Protein AF-0000000072574268 (afdb_homodimer)

Radius of gyration: 22.75 Å; Cα contacts (8 Å, |Δi|>4): 489; chains: 2; bounding box: 34×74×53 Å

Solvent-accessible surface area (backbone atoms only — not comparable to full-atom values): 15193 Å² total; per-residue (Å²): 125,84,44,54,28,58,56,46,52,49,52,47,48,52,38,45,46,52,53,44,37,73,72,73,40,77,57,41,42,43,58,61,49,13,52,32,48,45,53,56,36,66,62,42,44,54,51,48,52,39,33,33,78,65,57,51,29,43,77,45,77,68,92,79,44,25,35,33,70,57,58,62,46,72,82,36,28,45,33,60,50,33,57,42,73,52,73,62,60,86,62,26,63,67,93,40,77,34,26,69,88,33,66,54,31,52,12,42,58,69,41,48,47,54,55,50,51,53,46,50,52,50,47,45,51,59,28,54,70,37,28,41,38,56,46,42,53,42,12,71,64,46,83,131,127,84,45,54,28,60,58,47,52,50,52,48,48,52,38,44,47,53,53,44,37,73,73,73,42,76,57,42,40,42,58,61,50,13,52,31,48,44,53,56,36,66,61,42,43,54,51,49,50,39,33,33,77,63,57,53,29,42,75,46,78,68,91,79,44,24,36,33,68,58,58,59,47,72,81,36,27,46,33,60,51,35,57,41,71,52,74,61,58,87,62,25,61,67,92,42,76,33,26,69,87,32,67,53,31,50,12,40,60,67,42,46,46,57,55,49,50,54,47,50,52,51,48,46,52,60,29,54,72,38,29,41,37,55,46,42,53,43,12,72,64,46,83,132

pLDDT: mean 95.59, std 6.44, range [49.97, 98.88]

Secondary structure (DSSP, 8-state):
---B-HHHHHHHHHHHHHHHHHTT---B-HHHHHHHHTS-HHHHHHHHHHHHHTTSEEEE-STT-EEEESS-GGG-BHHHHHHHH--S-SB---SSPPPTTSHHHHHHHHHHHHHHHHHHHHHHHHHHT-BHHHHHHHHHHS--/-PPB-HHHHHHHHHHHHHHHHHTT---B-HHHHHHHHTS-HHHHHHHHHHHHHTTSEEEE-STT-EEEESS-GGG-BHHHHHHHH--S-SB---SSPPPTTSHHHHHHHHHHHHHHHHHHHHHHHHHHT-BHHHHHHHHHHS--

Foldseek 3Di:
DDDDCLLVLLLQLLLVQQVCVVVPDAFDALVRSCVVVVHDSVSSVVSVVLLVVLQQWDWDDDVVTHIHGSDHQQVAWSLSSCCSGPVDFPDDDDPDQADCVDPCSVCVCVVVVVVRVVVRVVVSVVRRVGTSVNVSVVVVVDDD/DDDDCLLVLLLQLLLVQQVCVVVPDAFDALVRSCVVVVHDSVSSVVSVVLLVVLQQWDWDDDVVTHIHGSDHQQVAWSLSSCCSGPVDFPDDDDPDQADCVDPCSVCVVVVVVVVRVVVRVVVSVVRRVGTSVNVSVVVVVDDD

Structure (mmCIF, N/CA/C/O backbone):
data_AF-0000000072574268-model_v1
#
loop_
_entity.id
_entity.type
_entity.pdbx_description
1 polymer 'Rrf2 family transcriptional regulator'
#
loop_
_atom_site.group_PDB
_atom_site.id
_atom_site.type_symbol
_atom_site.label_atom_id
_atom_site.label_alt_id
_atom_site.label_comp_id
_atom_site.label_asym_id
_atom_site.label_entity_id
_atom_site.label_seq_id
_atom_site.pdbx_PDB_ins_code
_atom_site.Cartn_x
_atom_site.Cartn_y
_atom_site.Cartn_z
_atom_site.occupancy
_atom_site.B_iso_or_equiv
_atom_site.auth_seq_id
_atom_site.auth_comp_id
_atom_site.auth_asym_id
_atom_site.auth_atom_id
_atom_site.pdbx_PDB_model_num
ATOM 1 N N . MET A 1 1 ? 10.164 -3.895 1.629 1 49.97 1 MET A N 1
ATOM 2 C CA . MET A 1 1 ? 9.828 -2.621 0.995 1 49.97 1 MET A CA 1
ATOM 3 C C . MET A 1 1 ? 9.312 -1.619 2.023 1 49.97 1 MET A C 1
ATOM 5 O O . MET A 1 1 ? 8.625 -1.996 2.973 1 49.97 1 MET A O 1
ATOM 9 N N . SER A 1 2 ? 10.008 -0.54 2.189 1 59.5 2 SER A N 1
ATOM 10 C CA . SER A 1 2 ? 9.641 0.368 3.271 1 59.5 2 SER A CA 1
ATOM 11 C C . SER A 1 2 ? 8.305 1.049 2.988 1 59.5 2 SER A C 1
ATOM 13 O O . SER A 1 2 ? 8.031 1.447 1.854 1 59.5 2 SER A O 1
ATOM 15 N N . ALA A 1 3 ? 7.293 0.812 3.795 1 71.06 3 ALA A N 1
ATOM 16 C CA . ALA A 1 3 ? 5.98 1.443 3.689 1 71.06 3 ALA A CA 1
ATOM 17 C C . ALA A 1 3 ? 6.109 2.947 3.471 1 71.06 3 ALA A C 1
ATOM 19 O O . ALA A 1 3 ? 7.121 3.551 3.844 1 71.06 3 ALA A O 1
ATOM 20 N N . ASN A 1 4 ? 5.199 3.459 2.67 1 81.38 4 ASN A N 1
ATOM 21 C CA . ASN A 1 4 ? 5.137 4.855 2.246 1 81.38 4 ASN A CA 1
ATOM 22 C C . ASN A 1 4 ? 4.594 5.754 3.354 1 81.38 4 ASN A C 1
ATOM 24 O O . ASN A 1 4 ? 3.469 5.562 3.818 1 81.38 4 ASN A O 1
ATOM 28 N N . SER A 1 5 ? 5.402 6.738 3.828 1 92.94 5 SER A N 1
ATOM 29 C CA . SER A 1 5 ? 4.98 7.59 4.934 1 92.94 5 SER A CA 1
ATOM 30 C C . SER A 1 5 ? 4.414 8.914 4.43 1 92.94 5 SER A C 1
ATOM 32 O O . SER A 1 5 ? 4.102 9.805 5.227 1 92.94 5 SER A O 1
ATOM 34 N N . ARG A 1 6 ? 4.273 9.078 3.148 1 94.31 6 ARG A N 1
ATOM 35 C CA . ARG A 1 6 ? 3.883 10.352 2.543 1 94.31 6 ARG A CA 1
ATOM 36 C C . ARG A 1 6 ? 2.51 10.789 3.035 1 94.31 6 ARG A C 1
ATOM 38 O O . ARG A 1 6 ? 2.303 11.969 3.338 1 94.31 6 ARG A O 1
ATOM 45 N N . LEU A 1 7 ? 1.583 9.898 3.121 1 96.62 7 LEU A N 1
ATOM 46 C CA . LEU A 1 7 ? 0.248 10.234 3.605 1 96.62 7 LEU A CA 1
ATOM 47 C C . LEU A 1 7 ? 0.303 10.75 5.039 1 96.62 7 LEU A C 1
ATOM 49 O O . LEU A 1 7 ? -0.33 11.75 5.367 1 96.62 7 LEU A O 1
ATOM 53 N N . THR A 1 8 ? 1.099 10.102 5.852 1 97.44 8 THR A N 1
ATOM 54 C CA . THR A 1 8 ? 1.241 10.469 7.254 1 97.44 8 THR A CA 1
ATOM 55 C C . THR A 1 8 ? 1.831 11.867 7.391 1 97.4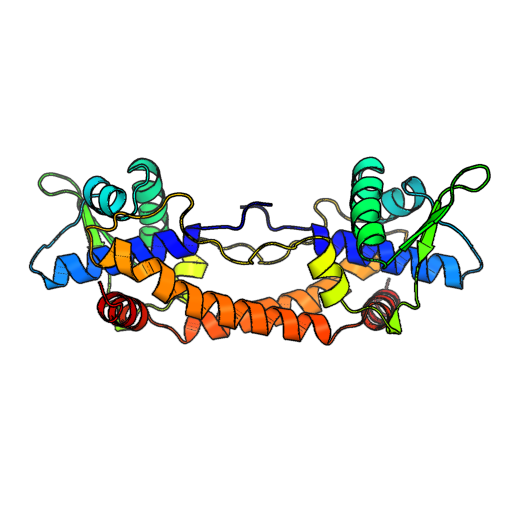4 8 THR A C 1
ATOM 57 O O . THR A 1 8 ? 1.314 12.695 8.141 1 97.44 8 THR A O 1
ATOM 60 N N . ILE A 1 9 ? 2.83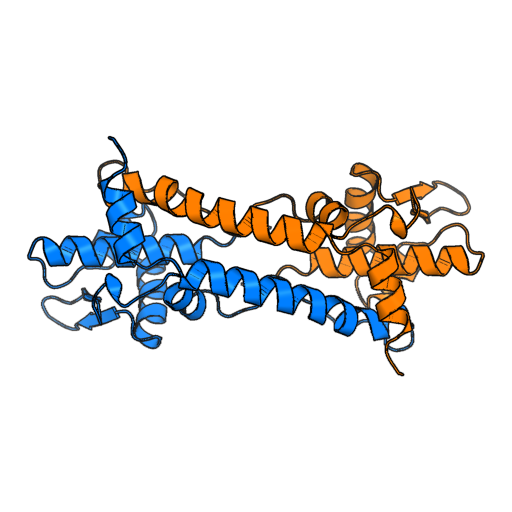4 12.125 6.66 1 97.94 9 ILE A N 1
ATOM 61 C CA . ILE A 1 9 ? 3.523 13.406 6.746 1 97.94 9 ILE A CA 1
ATOM 62 C C . ILE A 1 9 ? 2.621 14.516 6.203 1 97.94 9 ILE A C 1
ATOM 64 O O . ILE A 1 9 ? 2.604 15.625 6.734 1 97.94 9 ILE A O 1
ATOM 68 N N . ALA A 1 10 ? 1.942 14.203 5.16 1 98.44 10 ALA A N 1
ATOM 69 C CA . ALA A 1 10 ? 1.017 15.18 4.586 1 98.44 10 ALA A CA 1
ATOM 70 C C . ALA A 1 10 ? -0.097 15.523 5.57 1 98.44 10 ALA A C 1
ATOM 72 O O . ALA A 1 10 ? -0.422 16.703 5.766 1 98.44 10 ALA A O 1
ATOM 73 N N . ALA A 1 11 ? -0.673 14.484 6.141 1 98.69 11 ALA A N 1
ATOM 74 C CA . ALA A 1 11 ? -1.709 14.711 7.148 1 98.69 11 ALA A CA 1
ATOM 75 C C . ALA A 1 11 ? -1.168 15.523 8.32 1 98.69 11 ALA A C 1
ATOM 77 O O . ALA A 1 11 ? -1.842 16.422 8.82 1 98.69 11 ALA A O 1
ATOM 78 N N . HIS A 1 12 ? 0.037 15.234 8.773 1 98.75 12 HIS A N 1
ATOM 79 C CA . HIS A 1 12 ? 0.725 15.984 9.82 1 98.75 12 HIS A CA 1
ATOM 80 C C . HIS A 1 12 ? 0.83 17.453 9.461 1 98.75 12 HIS A C 1
ATOM 82 O O . HIS A 1 12 ? 0.449 18.328 10.258 1 98.75 12 HIS A O 1
ATOM 88 N N . ALA A 1 13 ? 1.314 17.703 8.297 1 98.81 13 ALA A N 1
ATOM 89 C CA . ALA A 1 13 ? 1.531 19.062 7.844 1 98.81 13 ALA A CA 1
ATOM 90 C C . ALA A 1 13 ? 0.224 19.859 7.828 1 98.81 13 ALA A C 1
ATOM 92 O O . ALA A 1 13 ? 0.161 20.969 8.336 1 98.81 13 ALA A O 1
ATOM 93 N N . LEU A 1 14 ? -0.812 19.25 7.27 1 98.88 14 LEU A N 1
ATOM 94 C CA . LEU A 1 14 ? -2.096 19.938 7.145 1 98.88 14 LEU A CA 1
ATOM 95 C C . LEU A 1 14 ? -2.715 20.188 8.516 1 98.88 14 LEU A C 1
ATOM 97 O O . LEU A 1 14 ? -3.23 21.281 8.781 1 98.88 14 LEU A O 1
ATOM 101 N N . ALA A 1 15 ? -2.682 19.141 9.352 1 98.81 15 ALA A N 1
ATOM 102 C CA . ALA A 1 15 ? -3.189 19.312 10.711 1 98.81 15 ALA A CA 1
ATOM 103 C C . ALA A 1 15 ? -2.441 20.422 11.445 1 98.81 15 ALA A C 1
ATOM 105 O O . ALA A 1 15 ? -3.051 21.234 12.141 1 98.81 15 ALA A O 1
ATOM 106 N N . TRP A 1 16 ? -1.148 20.453 11.297 1 98.81 16 TRP A N 1
ATOM 107 C CA . TRP A 1 16 ? -0.311 21.453 11.953 1 98.81 16 TRP A CA 1
ATOM 108 C C . TRP A 1 16 ? -0.662 22.859 11.469 1 98.81 16 TRP A C 1
ATOM 110 O O . TRP A 1 16 ? -0.855 23.766 12.281 1 98.81 16 TRP A O 1
ATOM 120 N N . ILE A 1 17 ? -0.73 23.047 10.172 1 98.75 17 ILE A N 1
ATOM 121 C CA . ILE A 1 17 ? -1.077 24.344 9.602 1 98.75 17 ILE A CA 1
ATOM 122 C C . ILE A 1 17 ? -2.447 24.781 10.109 1 98.75 17 ILE A C 1
ATOM 124 O O . ILE A 1 17 ? -2.637 25.953 10.477 1 98.75 17 ILE A O 1
ATOM 128 N N . GLY A 1 18 ? -3.396 23.812 10.039 1 98.5 18 GLY A N 1
ATOM 129 C CA . GLY A 1 18 ? -4.73 24.125 10.523 1 98.5 18 GLY A CA 1
ATOM 130 C C . GLY A 1 18 ? -4.742 24.625 11.961 1 98.5 18 GLY A C 1
ATOM 131 O O . GLY A 1 18 ? -5.379 25.641 12.266 1 98.5 18 GLY A O 1
ATOM 132 N N . LEU A 1 19 ? -4.062 23.922 12.844 1 98.44 19 LEU A N 1
ATOM 133 C CA . LEU A 1 19 ? -3.977 24.328 14.242 1 98.44 19 LEU A CA 1
ATOM 134 C C . LEU A 1 19 ? -3.291 25.688 14.375 1 98.44 19 LEU A C 1
ATOM 136 O O . LEU A 1 19 ? -3.752 26.547 15.125 1 98.44 19 LEU A O 1
ATOM 140 N N . TYR A 1 20 ? -2.201 25.875 13.68 1 98.38 20 TYR A N 1
ATOM 141 C CA . TYR A 1 20 ? -1.43 27.109 13.672 1 98.38 20 TYR A CA 1
ATOM 142 C C . TYR A 1 20 ? -2.305 28.297 13.289 1 98.38 20 TYR A C 1
ATOM 144 O O . TYR A 1 20 ? -2.248 29.344 13.93 1 98.38 20 TYR A O 1
ATOM 152 N N . GLN A 1 21 ? -3.082 28.109 12.297 1 97.81 21 GLN A N 1
ATOM 153 C CA . GLN A 1 21 ? -3.994 29.156 11.852 1 97.81 21 GLN A CA 1
ATOM 154 C C . GLN A 1 21 ? -5.07 29.438 12.898 1 97.81 21 GLN A C 1
ATOM 156 O O . GLN A 1 21 ? -5.438 30.594 13.125 1 97.81 21 GLN A O 1
ATOM 161 N N . ARG A 1 22 ? -5.543 28.438 13.492 1 97.12 22 ARG A N 1
ATOM 162 C CA . ARG A 1 22 ? -6.555 28.594 14.531 1 97.12 22 ARG A CA 1
ATOM 163 C C . ARG A 1 22 ? -5.988 29.359 15.727 1 97.12 22 ARG A C 1
ATOM 165 O O . ARG A 1 22 ? -6.738 29.953 16.5 1 97.12 22 ARG A O 1
ATOM 172 N N . GLN A 1 23 ? -4.75 29.328 15.906 1 97.25 23 GLN A N 1
ATOM 173 C CA . GLN A 1 23 ? -4.074 30.031 17 1 97.25 23 GLN A CA 1
ATOM 174 C C . GLN A 1 23 ? -3.766 31.484 16.609 1 97.25 23 GLN A C 1
ATOM 176 O O . GLN A 1 23 ? -3.082 32.188 17.344 1 97.25 23 GLN A O 1
ATOM 181 N N . GLY A 1 24 ? -4.152 31.859 15.438 1 96.56 24 GLY A N 1
ATOM 182 C CA . GLY A 1 24 ? -4.074 33.281 15.07 1 96.56 24 GLY A CA 1
ATOM 183 C C . GLY A 1 24 ? -2.941 33.562 14.109 1 96.56 24 GLY A C 1
ATOM 184 O O . GLY A 1 24 ? -2.684 34.719 13.789 1 96.56 24 GLY A O 1
ATOM 185 N N . HIS A 1 25 ? -2.248 32.531 13.617 1 95.81 25 HIS A N 1
ATOM 186 C CA . HIS A 1 25 ? -1.157 32.719 12.672 1 95.81 25 HIS A CA 1
ATOM 187 C C . HIS A 1 25 ? -1.632 32.531 11.234 1 95.81 25 HIS A C 1
ATOM 189 O O . HIS A 1 25 ? -2.432 31.641 10.961 1 95.81 25 HIS A O 1
ATOM 195 N N . GLU A 1 26 ? -1.165 33.344 10.406 1 92.62 26 GLU A N 1
ATOM 196 C CA . GLU A 1 26 ? -1.721 33.344 9.055 1 92.62 26 GLU A CA 1
ATOM 197 C C . GLU A 1 26 ? -1.021 32.312 8.164 1 92.62 26 GLU A C 1
ATOM 199 O O . GLU A 1 26 ? -1.672 31.625 7.383 1 92.62 26 GLU A O 1
ATOM 204 N N . VAL A 1 27 ? 0.329 32.312 8.211 1 96.69 27 VAL A N 1
ATOM 205 C CA . VAL A 1 27 ? 1.083 31.469 7.285 1 96.69 27 VAL A CA 1
ATOM 206 C C . VAL A 1 27 ? 2.156 30.703 8.047 1 96.69 27 VAL A C 1
ATOM 208 O O . VAL A 1 27 ? 2.777 31.234 8.969 1 96.69 27 VAL A O 1
ATOM 211 N N . ALA A 1 28 ? 2.307 29.5 7.703 1 97.94 28 ALA A N 1
ATOM 212 C CA . ALA A 1 28 ? 3.334 28.641 8.281 1 97.94 28 ALA A CA 1
ATOM 213 C C . ALA A 1 28 ? 4.484 28.422 7.301 1 97.94 28 ALA A C 1
ATOM 215 O O . ALA A 1 28 ? 4.266 28.328 6.09 1 97.94 28 ALA A O 1
ATOM 216 N N . THR A 1 29 ? 5.691 28.344 7.805 1 97.94 29 THR A N 1
ATOM 217 C CA . THR A 1 29 ? 6.828 28.062 6.938 1 97.94 29 THR A CA 1
ATOM 218 C C . THR A 1 29 ? 7.113 26.562 6.895 1 97.94 29 THR A C 1
ATOM 220 O O . THR A 1 29 ? 6.77 25.828 7.828 1 97.94 29 THR A O 1
ATOM 223 N N . SER A 1 30 ? 7.809 26.125 5.77 1 98.19 30 SER A N 1
ATOM 224 C CA . SER A 1 30 ? 8.219 24.719 5.68 1 98.19 30 SER A CA 1
ATOM 225 C C . SER A 1 30 ? 9.141 24.344 6.828 1 98.19 30 SER A C 1
ATOM 227 O O . SER A 1 30 ? 9.117 23.203 7.301 1 98.19 30 SER A O 1
ATOM 229 N N . GLU A 1 31 ? 9.953 25.281 7.328 1 98.06 31 GLU A N 1
ATOM 230 C CA . GLU A 1 31 ? 10.867 25.031 8.438 1 98.06 31 GLU A CA 1
ATOM 231 C C . GLU A 1 31 ? 10.102 24.734 9.727 1 98.06 31 GLU A C 1
ATOM 233 O O . GLU A 1 31 ? 10.461 23.828 10.469 1 98.06 31 GLU A O 1
ATOM 238 N N . GLN A 1 32 ? 9.125 25.516 10.008 1 98.19 32 GLN A N 1
ATOM 239 C CA . GLN A 1 32 ? 8.32 25.312 11.211 1 98.19 32 GLN A CA 1
ATOM 240 C C . GLN A 1 32 ? 7.637 23.953 11.188 1 98.19 32 GLN A C 1
ATOM 242 O O . GLN A 1 32 ? 7.664 23.219 12.18 1 98.19 32 GLN A O 1
ATOM 247 N N . ILE A 1 33 ? 7.031 23.609 10.102 1 98.56 33 ILE A N 1
ATOM 248 C CA . ILE A 1 33 ? 6.324 22.344 9.953 1 98.56 33 ILE A CA 1
ATOM 249 C C . ILE A 1 33 ? 7.312 21.188 10.055 1 98.56 33 ILE A C 1
ATOM 251 O O . ILE A 1 33 ? 7.039 20.188 10.711 1 98.56 33 ILE A O 1
ATOM 255 N N . ALA A 1 34 ? 8.453 21.328 9.367 1 98.62 34 ALA A N 1
ATOM 256 C CA . ALA A 1 34 ? 9.492 20.312 9.383 1 98.62 34 ALA A CA 1
ATOM 257 C C . ALA A 1 34 ? 9.984 20.047 10.805 1 98.62 34 ALA A C 1
ATOM 259 O O . ALA A 1 34 ? 10.281 18.906 11.172 1 98.62 34 ALA A O 1
ATOM 260 N N . ALA A 1 35 ? 10.117 21.094 11.586 1 98.5 35 ALA A N 1
ATOM 261 C CA . ALA A 1 35 ? 10.531 20.953 12.984 1 98.5 35 ALA A CA 1
ATOM 262 C C . ALA A 1 35 ? 9.555 20.062 13.75 1 98.5 35 ALA A C 1
ATOM 264 O O . ALA A 1 35 ? 9.969 19.188 14.5 1 98.5 35 ALA A O 1
ATOM 265 N N . SER A 1 36 ? 8.312 20.359 13.547 1 98.56 36 SER A N 1
ATOM 266 C CA . SER A 1 36 ? 7.281 19.547 14.195 1 98.56 36 SER A CA 1
ATOM 267 C C . SER A 1 36 ? 7.363 18.094 13.75 1 98.56 36 SER A C 1
ATOM 269 O O . SER A 1 36 ? 7.281 17.172 14.57 1 98.56 36 SER A O 1
ATOM 271 N N . ALA A 1 37 ? 7.531 17.797 12.5 1 98.25 37 ALA A N 1
ATOM 272 C CA . ALA A 1 37 ? 7.543 16.453 11.922 1 98.25 37 ALA A CA 1
ATOM 273 C C . ALA A 1 37 ? 8.906 15.797 12.094 1 98.25 37 ALA A C 1
ATOM 275 O O . ALA A 1 37 ? 9.062 14.602 11.852 1 98.25 37 ALA A O 1
ATOM 276 N N . ASN A 1 38 ? 9.891 16.594 12.539 1 97.75 38 ASN A N 1
ATOM 277 C CA . ASN A 1 38 ? 11.266 16.125 12.703 1 97.75 38 ASN A CA 1
ATOM 278 C C . ASN A 1 38 ? 11.82 15.555 11.398 1 97.75 38 ASN A C 1
ATOM 280 O O . ASN A 1 38 ? 12.305 14.422 11.367 1 97.75 38 ASN A O 1
ATOM 284 N N . THR A 1 39 ? 11.75 16.328 10.344 1 97 39 THR A N 1
ATOM 285 C CA . THR A 1 39 ? 12.234 15.938 9.031 1 97 39 THR A CA 1
ATOM 286 C C . THR A 1 39 ? 12.844 17.125 8.297 1 97 39 THR A C 1
ATOM 288 O O . THR A 1 39 ? 12.938 18.219 8.852 1 97 39 THR A O 1
ATOM 291 N N . ASN A 1 40 ? 13.336 16.969 7.184 1 97.38 40 ASN A N 1
ATOM 292 C CA . ASN A 1 40 ? 13.992 17.984 6.371 1 97.38 40 ASN A CA 1
ATOM 293 C C . ASN A 1 40 ? 12.984 18.938 5.746 1 97.38 40 ASN A C 1
ATOM 295 O O . ASN A 1 40 ? 12.023 18.5 5.105 1 97.38 40 ASN A O 1
ATOM 299 N N . PRO A 1 41 ? 13.242 20.266 5.875 1 98.19 41 PRO A N 1
ATOM 300 C CA . PRO A 1 41 ? 12.289 21.234 5.316 1 98.19 41 PRO A CA 1
ATOM 301 C C . PRO A 1 41 ? 12.086 21.047 3.814 1 98.19 41 PRO A C 1
ATOM 303 O O . PRO A 1 41 ? 11.016 21.375 3.295 1 98.19 41 PRO A O 1
ATOM 306 N N . VAL A 1 42 ? 13.062 20.578 3.137 1 98.12 42 VAL A N 1
ATOM 307 C CA . VAL A 1 42 ? 12.938 20.359 1.7 1 98.12 42 VAL A CA 1
ATOM 308 C C . VAL A 1 42 ? 11.867 19.297 1.433 1 98.12 42 VAL A C 1
ATOM 310 O O . VAL A 1 42 ? 11.102 19.422 0.474 1 98.12 42 VAL A O 1
ATOM 313 N N . VAL A 1 43 ? 11.797 18.234 2.236 1 96.56 43 VAL A N 1
ATOM 314 C CA . VAL A 1 43 ? 10.789 17.188 2.115 1 96.56 43 VAL A CA 1
ATOM 315 C C . VAL A 1 43 ? 9.398 17.781 2.303 1 96.56 43 VAL A C 1
ATOM 317 O O . VAL A 1 43 ? 8.484 17.484 1.531 1 96.56 43 VAL A O 1
ATOM 320 N N . ILE A 1 44 ? 9.273 18.672 3.258 1 98.25 44 ILE A N 1
ATOM 321 C CA . ILE A 1 44 ? 8.008 19.312 3.555 1 98.25 44 ILE A CA 1
ATOM 322 C C . ILE A 1 44 ? 7.609 20.219 2.396 1 98.25 44 ILE A C 1
ATOM 324 O O . ILE A 1 44 ? 6.445 20.25 1.982 1 98.25 44 ILE A O 1
ATOM 328 N N . ARG A 1 45 ? 8.508 21 1.888 1 98.19 45 ARG A N 1
ATOM 329 C CA . ARG A 1 45 ? 8.227 21.938 0.797 1 98.19 45 ARG A CA 1
ATOM 330 C C . ARG A 1 45 ? 7.738 21.188 -0.442 1 98.19 45 ARG A C 1
ATOM 332 O O . ARG A 1 45 ? 6.789 21.609 -1.098 1 98.19 45 ARG A O 1
ATOM 339 N N . ARG A 1 46 ? 8.414 20.109 -0.758 1 97.56 46 ARG A N 1
ATOM 340 C CA . ARG A 1 46 ? 8.016 19.297 -1.902 1 97.56 46 ARG A CA 1
ATOM 341 C C . ARG A 1 46 ? 6.605 18.75 -1.714 1 97.56 46 ARG A C 1
ATOM 343 O O . ARG A 1 46 ? 5.785 18.797 -2.631 1 97.56 46 ARG A O 1
ATOM 350 N N . LEU A 1 47 ? 6.406 18.219 -0.563 1 97.62 47 LEU A N 1
ATOM 351 C CA . LEU A 1 47 ? 5.102 17.672 -0.235 1 97.62 47 LEU A CA 1
ATOM 352 C C . LEU A 1 47 ? 4.016 18.734 -0.325 1 97.62 47 LEU A C 1
ATOM 354 O O . LEU A 1 47 ? 2.949 18.5 -0.894 1 97.62 47 LEU A O 1
ATOM 358 N N . LEU A 1 48 ? 4.293 19.906 0.23 1 98.5 48 LEU A N 1
ATOM 359 C CA . LEU A 1 48 ? 3.334 21 0.186 1 98.5 48 LEU A CA 1
ATOM 360 C C . LEU A 1 48 ? 3.098 21.469 -1.249 1 98.5 48 LEU A C 1
ATOM 362 O O . LEU A 1 48 ? 1.991 21.875 -1.598 1 98.5 48 LEU A O 1
ATOM 366 N N . GLY A 1 49 ? 4.141 21.391 -2.076 1 98.25 49 GLY A N 1
ATOM 367 C CA . GLY A 1 49 ? 3.949 21.672 -3.49 1 98.25 49 GLY A CA 1
ATOM 368 C C . GLY A 1 49 ? 2.914 20.766 -4.137 1 98.25 49 GLY A C 1
ATOM 369 O O . GLY A 1 49 ? 2.078 21.234 -4.918 1 98.25 49 GLY A O 1
ATOM 370 N N . GLU A 1 50 ? 2.955 19.531 -3.838 1 97.62 50 GLU A N 1
ATOM 371 C CA . GLU A 1 50 ? 1.972 18.578 -4.34 1 97.62 50 GLU A CA 1
ATOM 372 C C . GLU A 1 50 ? 0.577 18.891 -3.801 1 97.62 50 GLU A C 1
ATOM 374 O O . GLU A 1 50 ? -0.406 18.844 -4.543 1 97.62 50 GLU A O 1
ATOM 379 N N . LEU A 1 51 ? 0.475 19.188 -2.531 1 98.56 51 LEU A N 1
ATOM 380 C CA . LEU A 1 51 ? -0.802 19.5 -1.901 1 98.56 51 LEU A CA 1
ATOM 381 C C . LEU A 1 51 ? -1.402 20.781 -2.496 1 98.56 51 LEU A C 1
ATOM 383 O O . LEU A 1 51 ? -2.623 20.891 -2.621 1 98.56 51 LEU A O 1
ATOM 387 N N . ARG A 1 52 ? -0.556 21.719 -2.85 1 98.62 52 ARG A N 1
ATOM 388 C CA . ARG A 1 52 ? -1.015 22.953 -3.484 1 98.62 52 ARG A CA 1
ATOM 389 C C . ARG A 1 52 ? -1.639 22.672 -4.848 1 98.62 52 ARG A C 1
ATOM 391 O O . ARG A 1 52 ? -2.688 23.219 -5.184 1 98.62 52 ARG A O 1
ATOM 398 N N . ARG A 1 53 ? -0.993 21.797 -5.602 1 97.44 53 ARG A N 1
ATOM 399 C CA . ARG A 1 53 ? -1.497 21.438 -6.922 1 97.44 53 ARG A CA 1
ATOM 400 C C . ARG A 1 53 ? -2.881 20.812 -6.828 1 97.44 53 ARG A C 1
ATOM 402 O O . ARG A 1 53 ? -3.682 20.906 -7.758 1 97.44 53 ARG A O 1
ATOM 409 N N . SER A 1 54 ? -3.139 20.219 -5.715 1 97.06 54 SER A N 1
ATOM 410 C CA . SER A 1 54 ? -4.418 19.547 -5.52 1 97.06 54 SER A CA 1
ATOM 411 C C . SER A 1 54 ? -5.418 20.453 -4.812 1 97.06 54 SER A C 1
ATOM 413 O O . SER A 1 54 ? -6.523 20.031 -4.473 1 97.06 54 SER A O 1
ATOM 415 N N . GLY A 1 55 ? -5.062 21.609 -4.465 1 98.06 55 GLY A N 1
ATOM 416 C CA . GLY A 1 55 ? -5.973 22.609 -3.914 1 98.06 55 GLY A CA 1
ATOM 417 C C . GLY A 1 55 ? -6.18 22.453 -2.418 1 98.06 55 GLY A C 1
ATOM 418 O O . GLY A 1 55 ? -7.219 22.859 -1.889 1 98.06 55 GLY A O 1
ATOM 419 N N . LEU A 1 56 ? -5.262 21.922 -1.718 1 98.75 56 LEU A N 1
ATOM 420 C CA . LEU A 1 56 ? -5.418 21.703 -0.283 1 98.75 56 LEU A CA 1
ATOM 421 C C . LEU A 1 56 ? -4.734 22.812 0.509 1 98.75 56 LEU A C 1
ATOM 423 O O . LEU A 1 56 ? -5.16 23.141 1.621 1 98.75 56 LEU A O 1
ATOM 427 N N . VAL A 1 57 ? -3.705 23.391 -0.082 1 98.81 57 VAL A N 1
ATOM 428 C CA . VAL A 1 57 ? -3.014 24.516 0.536 1 98.81 57 VAL A CA 1
ATOM 429 C C . VAL A 1 57 ? -2.758 25.594 -0.507 1 98.81 57 VAL A C 1
ATOM 431 O O . VAL A 1 57 ? -2.938 25.375 -1.705 1 98.81 57 VAL A O 1
ATOM 434 N N . GLU A 1 58 ? -2.391 26.703 -0.002 1 98.31 58 GLU A N 1
ATOM 435 C CA . GLU A 1 58 ? -1.943 27.844 -0.813 1 98.31 58 GLU A CA 1
ATOM 436 C C . GLU A 1 58 ? -0.583 28.344 -0.348 1 98.31 58 GLU A C 1
ATOM 438 O O . GLU A 1 58 ? -0.213 28.172 0.814 1 98.31 58 GLU A O 1
ATOM 443 N N . SER A 1 59 ? 0.151 28.969 -1.251 1 97.69 59 SER A N 1
ATOM 444 C CA . SER A 1 59 ? 1.451 29.531 -0.908 1 97.69 59 SER A CA 1
ATOM 445 C C . SER A 1 59 ? 1.453 31.047 -1.07 1 97.69 59 SER A C 1
ATOM 447 O O . SER A 1 59 ? 0.825 31.578 -1.987 1 97.69 59 SER A O 1
ATOM 449 N N . ARG A 1 60 ? 2.008 31.641 -0.129 1 95 60 ARG A N 1
ATOM 450 C CA . ARG A 1 60 ? 2.281 33.062 -0.196 1 95 60 ARG A CA 1
ATOM 451 C C . ARG A 1 60 ? 3.758 33.344 -0.471 1 95 60 ARG A C 1
ATOM 453 O O . ARG A 1 60 ? 4.629 32.688 0.122 1 95 60 ARG A O 1
ATOM 460 N N . ARG A 1 61 ? 4.035 34.25 -1.459 1 91.44 61 ARG A N 1
ATOM 461 C CA . ARG A 1 61 ? 5.406 34.625 -1.809 1 91.44 61 ARG A CA 1
ATOM 462 C C . ARG A 1 61 ? 5.77 36 -1.255 1 91.44 61 ARG A C 1
ATOM 464 O O . ARG A 1 61 ? 4.887 36.781 -0.923 1 91.44 61 ARG A O 1
ATOM 471 N N . GLY A 1 62 ? 7.055 36.281 -1.081 1 89.56 62 GLY A N 1
ATOM 472 C CA . GLY A 1 62 ? 7.535 37.562 -0.6 1 89.56 62 GLY A CA 1
ATOM 473 C C . GLY A 1 62 ? 7.637 37.656 0.912 1 89.56 62 GLY A C 1
ATOM 474 O O . GLY A 1 62 ? 7.969 36.656 1.565 1 89.56 62 GLY A O 1
ATOM 475 N N . VAL A 1 63 ? 7.566 38.969 1.514 1 88.12 63 VAL A N 1
ATOM 476 C CA . VAL A 1 63 ? 7.605 39.156 2.959 1 88.12 63 VAL A CA 1
ATOM 477 C C . VAL A 1 63 ? 6.445 38.406 3.613 1 88.12 63 VAL A C 1
ATOM 479 O O . VAL A 1 63 ? 5.281 38.625 3.262 1 88.12 63 VAL A O 1
ATOM 482 N N . GLY A 1 64 ? 6.832 37.5 4.445 1 89.88 64 GLY A N 1
ATOM 483 C CA . GLY A 1 64 ? 5.805 36.688 5.09 1 89.88 64 GLY A CA 1
ATOM 484 C C . GLY A 1 64 ? 5.426 35.469 4.305 1 89.88 64 GLY A C 1
ATOM 485 O O . GLY A 1 64 ? 4.281 35 4.355 1 89.88 64 GLY A O 1
ATOM 486 N N . ALA A 1 65 ? 6.367 35 3.508 1 94.25 65 ALA A N 1
ATOM 487 C CA . ALA A 1 65 ? 6.16 33.844 2.66 1 94.25 65 ALA A CA 1
ATOM 488 C C . ALA A 1 65 ? 5.902 32.594 3.5 1 94.25 65 ALA A C 1
ATOM 490 O O . ALA A 1 65 ? 6.457 32.438 4.594 1 94.25 65 ALA A O 1
ATOM 491 N N . GLY A 1 66 ? 4.988 31.734 2.945 1 97.75 66 GLY A N 1
ATOM 492 C CA . GLY A 1 66 ? 4.664 30.5 3.648 1 97.75 66 GLY A CA 1
ATOM 493 C C . GLY A 1 66 ? 3.428 29.812 3.104 1 97.75 66 GLY A C 1
ATOM 494 O O . GLY A 1 66 ? 3.111 29.938 1.919 1 97.75 66 GLY A O 1
ATOM 495 N N . TRP A 1 67 ? 2.85 29 3.961 1 98.69 67 TRP A N 1
ATOM 496 C CA . TRP A 1 67 ? 1.76 28.125 3.547 1 98.69 67 TRP A CA 1
ATOM 497 C C . TRP A 1 67 ? 0.525 28.344 4.414 1 98.69 67 TRP A C 1
ATOM 499 O O . TRP A 1 67 ? 0.639 28.547 5.625 1 98.69 67 TRP A O 1
ATOM 509 N N . SER A 1 68 ? -0.629 28.328 3.805 1 98.62 68 SER A N 1
ATOM 510 C CA . SER A 1 68 ? -1.912 28.328 4.496 1 98.62 68 SER A CA 1
ATOM 511 C C . SER A 1 68 ? -2.871 27.312 3.893 1 98.62 68 SER A C 1
ATOM 513 O O . SER A 1 68 ? -2.646 26.812 2.783 1 98.62 68 SER A O 1
ATOM 515 N N . LEU A 1 69 ? -3.869 26.906 4.68 1 98.69 69 LEU A N 1
ATOM 516 C CA . LEU A 1 69 ? -4.879 26 4.156 1 98.69 69 LEU A CA 1
ATOM 517 C C . LEU A 1 69 ? -5.719 26.672 3.078 1 98.69 69 LEU A C 1
ATOM 519 O O . LEU A 1 69 ? -6.07 27.844 3.207 1 98.69 69 LEU A O 1
ATOM 523 N N . ALA A 1 70 ? -6.023 25.938 2.014 1 98.38 70 ALA A N 1
ATOM 524 C CA . ALA A 1 70 ? -6.863 26.484 0.946 1 98.38 70 ALA A CA 1
ATOM 525 C C . ALA A 1 70 ? -8.336 26.406 1.321 1 98.38 70 ALA A C 1
ATOM 527 O O . ALA A 1 70 ? -9.172 27.094 0.734 1 98.38 70 ALA A O 1
ATOM 528 N N . ARG A 1 71 ? -8.75 25.531 2.172 1 97.12 71 ARG A N 1
ATOM 529 C CA . ARG A 1 71 ? -10.086 25.344 2.713 1 97.12 71 ARG A CA 1
ATOM 530 C C . ARG A 1 71 ? -10.031 24.75 4.113 1 97.12 71 ARG A C 1
ATOM 532 O O . ARG A 1 71 ? -8.961 24.375 4.594 1 97.12 71 ARG A O 1
ATOM 539 N N . GLU A 1 72 ? -11.203 24.688 4.777 1 97.88 72 GLU A N 1
ATOM 540 C CA . GLU A 1 72 ? -11.258 24.234 6.164 1 97.88 72 GLU A CA 1
ATOM 541 C C . GLU A 1 72 ? -10.914 22.75 6.27 1 97.88 72 GLU A C 1
ATOM 543 O O . GLU A 1 72 ? -11.242 21.969 5.375 1 97.88 72 GLU A O 1
ATOM 548 N N . LEU A 1 73 ? -10.305 22.375 7.422 1 98.69 73 LEU A N 1
ATOM 549 C CA . LEU A 1 73 ? -9.898 21 7.664 1 98.69 73 LEU A CA 1
ATOM 550 C C . LEU A 1 73 ? -11.094 20.047 7.547 1 98.69 73 LEU A C 1
ATOM 552 O O . LEU A 1 73 ? -10.945 18.922 7.074 1 98.69 73 LEU A O 1
ATOM 556 N N . GLY A 1 74 ? -12.266 20.469 7.953 1 98.69 74 GLY A N 1
ATOM 557 C CA . GLY A 1 74 ? -13.453 19.625 7.953 1 98.69 74 GLY A CA 1
ATOM 558 C C . GLY A 1 74 ? -13.945 19.297 6.562 1 98.69 74 GLY A C 1
ATOM 559 O O . GLY A 1 74 ? -14.727 18.359 6.383 1 98.69 74 GLY A O 1
ATOM 560 N N . SER A 1 75 ? -13.555 20.078 5.586 1 98.44 75 SER A N 1
ATOM 561 C CA . SER A 1 75 ? -13.984 19.859 4.211 1 98.44 75 SER A CA 1
ATOM 562 C C . SER A 1 75 ? -12.969 19.031 3.441 1 98.44 75 SER A C 1
ATOM 564 O O . SER A 1 75 ? -13.164 18.75 2.256 1 98.44 75 SER A O 1
ATOM 566 N N . MET A 1 76 ? -11.812 18.641 4.074 1 98.69 76 MET A N 1
ATOM 567 C CA . MET A 1 76 ? -10.758 17.797 3.494 1 98.69 76 MET A CA 1
ATOM 568 C C . MET A 1 76 ? -10.742 16.422 4.141 1 98.69 76 MET A C 1
ATOM 570 O O . MET A 1 76 ? -10.742 16.297 5.367 1 98.69 76 MET A O 1
ATOM 574 N N . THR A 1 77 ? -10.703 15.43 3.32 1 98.81 77 THR A N 1
ATOM 575 C CA . THR A 1 77 ? -10.609 14.078 3.844 1 98.81 77 THR A CA 1
ATOM 576 C C . THR A 1 77 ? -9.219 13.492 3.613 1 98.81 77 THR A C 1
ATOM 578 O O . THR A 1 77 ? -8.43 14.055 2.854 1 98.81 77 THR A O 1
ATOM 581 N N . LEU A 1 78 ? -8.953 12.375 4.309 1 98.56 78 LEU A N 1
ATOM 582 C CA . LEU A 1 78 ? -7.695 11.672 4.066 1 98.56 78 LEU A CA 1
ATOM 583 C C . LEU A 1 78 ? -7.625 11.164 2.631 1 98.56 78 LEU A C 1
ATOM 585 O O . LEU A 1 78 ? -6.535 10.961 2.092 1 98.56 78 LEU A O 1
ATOM 589 N N . LEU A 1 79 ? -8.812 10.906 2.023 1 98.19 79 LEU A N 1
ATOM 590 C CA . LEU A 1 79 ? -8.805 10.523 0.616 1 98.19 79 LEU A CA 1
ATOM 591 C C . LEU A 1 79 ? -8.258 11.648 -0.253 1 98.19 79 LEU A C 1
ATOM 593 O O . LEU A 1 79 ? -7.469 11.406 -1.169 1 98.19 79 LEU A O 1
ATOM 597 N N . ASP A 1 80 ? -8.648 12.938 0.036 1 98.31 80 ASP A N 1
ATOM 598 C CA . ASP A 1 80 ? -8.109 14.078 -0.69 1 98.31 80 ASP A CA 1
ATOM 599 C C . ASP A 1 80 ? -6.586 14.117 -0.599 1 98.31 80 ASP A C 1
ATOM 601 O O . ASP A 1 80 ? -5.906 14.367 -1.596 1 98.31 80 ASP A O 1
ATOM 605 N N . VAL A 1 81 ? -6.098 13.883 0.583 1 98.44 81 VAL A N 1
ATOM 606 C CA . VAL A 1 81 ? -4.66 13.914 0.831 1 98.44 81 VAL A CA 1
ATOM 607 C C . VAL A 1 81 ? -3.982 12.758 0.099 1 98.44 81 VAL A C 1
ATOM 609 O O . VAL A 1 81 ? -2.971 12.945 -0.58 1 98.44 81 VAL A O 1
ATOM 612 N N . TYR A 1 82 ? -4.57 11.555 0.247 1 96.88 82 TYR A N 1
ATOM 613 C CA . TYR A 1 82 ? -4.047 10.352 -0.387 1 96.88 82 TYR A CA 1
ATOM 614 C C . TYR A 1 82 ? -3.916 10.539 -1.894 1 96.88 82 TYR A C 1
ATOM 616 O O . TYR A 1 82 ? -2.883 10.211 -2.48 1 96.88 82 TYR A O 1
ATOM 624 N N . GLU A 1 83 ? -4.879 11.117 -2.574 1 96.56 83 GLU A N 1
ATOM 625 C CA . GLU A 1 83 ? -4.879 11.344 -4.016 1 96.56 83 GLU A CA 1
ATOM 626 C C . GLU A 1 83 ? -3.816 12.367 -4.414 1 96.56 83 GLU A C 1
ATOM 628 O O . GLU A 1 83 ? -3.275 12.305 -5.52 1 96.56 83 GLU A O 1
ATOM 633 N N . ALA A 1 84 ? -3.547 13.227 -3.521 1 97 84 ALA A N 1
ATOM 634 C CA . ALA A 1 84 ? -2.582 14.281 -3.809 1 97 84 ALA A CA 1
ATOM 635 C C . ALA A 1 84 ? -1.152 13.758 -3.729 1 97 84 ALA A C 1
ATOM 637 O O . ALA A 1 84 ? -0.283 14.188 -4.492 1 97 84 ALA A O 1
ATOM 638 N N . VAL A 1 85 ? -0.898 12.812 -2.85 1 95.19 85 VAL A N 1
ATOM 639 C CA . VAL A 1 85 ? 0.502 12.523 -2.555 1 95.19 85 VAL A CA 1
ATOM 640 C C . VAL A 1 85 ? 0.83 11.094 -2.959 1 95.19 85 VAL A C 1
ATOM 642 O O . VAL A 1 85 ? 2.002 10.711 -3.039 1 95.19 85 VAL A O 1
ATOM 645 N N . GLU A 1 86 ? -0.076 10.219 -3.049 1 85.5 86 GLU A N 1
ATOM 646 C CA . GLU A 1 86 ? 0.102 8.828 -3.453 1 85.5 86 GLU A CA 1
ATOM 647 C C . GLU A 1 86 ? -0.847 8.461 -4.59 1 85.5 86 GLU A C 1
ATOM 649 O O . GLU A 1 86 ? -1.715 7.598 -4.426 1 85.5 86 GLU A O 1
ATOM 654 N N . PRO A 1 87 ? -0.652 8.914 -5.707 1 75.5 87 PRO A N 1
ATOM 655 C CA . PRO A 1 87 ? -1.633 8.719 -6.777 1 75.5 87 PRO A CA 1
ATOM 656 C C . PRO A 1 87 ? -1.526 7.344 -7.434 1 75.5 87 PRO A C 1
ATOM 658 O O . PRO A 1 87 ? -2.387 6.973 -8.234 1 75.5 87 PRO A O 1
ATOM 661 N N . GLY A 1 88 ? -0.645 6.566 -7.125 1 82.81 88 GLY A N 1
ATOM 662 C CA . GLY A 1 88 ? -0.514 5.27 -7.77 1 82.81 88 GLY A CA 1
ATOM 663 C C . GLY A 1 88 ? -1.248 4.164 -7.035 1 82.81 88 GLY A C 1
ATOM 664 O O . GLY A 1 88 ? -1.803 4.387 -5.957 1 82.81 88 GLY A O 1
ATOM 665 N N . PRO A 1 89 ? -1.343 2.992 -7.648 1 88.12 89 PRO A N 1
ATOM 666 C CA . PRO A 1 89 ? -2.059 1.859 -7.055 1 88.12 89 PRO A CA 1
ATOM 667 C C . PRO A 1 89 ? -1.353 1.296 -5.824 1 88.12 89 PRO A C 1
ATOM 669 O O . PRO A 1 89 ? -0.133 1.431 -5.688 1 88.12 89 PRO A O 1
ATOM 672 N N . LEU A 1 90 ? -2.143 0.72 -4.891 1 89.75 90 LEU A N 1
ATOM 673 C CA . LEU A 1 90 ? -1.616 0.081 -3.689 1 89.75 90 LEU A CA 1
ATOM 674 C C . LEU A 1 90 ? -0.766 -1.133 -4.047 1 89.75 90 LEU A C 1
ATOM 676 O O . LEU A 1 90 ? 0.264 -1.382 -3.418 1 89.75 90 LEU A O 1
ATOM 680 N N . PHE A 1 91 ? -1.285 -1.846 -5.047 1 92.19 91 PHE A N 1
ATOM 681 C CA . PHE A 1 91 ? -0.587 -3.027 -5.539 1 92.19 91 PHE A CA 1
ATOM 682 C C . PHE A 1 91 ? -0.3 -2.9 -7.031 1 92.19 91 PHE A C 1
ATOM 684 O O . PHE A 1 91 ? -1.151 -2.441 -7.797 1 92.19 91 PHE A O 1
ATOM 691 N N . ALA A 1 92 ? 0.833 -3.322 -7.395 1 93.31 92 ALA A N 1
ATOM 692 C CA . ALA A 1 92 ? 1.243 -3.211 -8.789 1 93.31 92 ALA A CA 1
ATOM 693 C C . ALA A 1 92 ? 1.154 -4.559 -9.5 1 93.31 92 ALA A C 1
ATOM 695 O O . ALA A 1 92 ? 1.222 -5.609 -8.859 1 93.31 92 ALA A O 1
ATOM 696 N N . MET A 1 93 ? 0.947 -4.434 -10.773 1 95.56 93 MET A N 1
ATOM 697 C CA . MET A 1 93 ? 1.124 -5.594 -11.641 1 95.56 93 MET A CA 1
ATOM 698 C C . MET A 1 93 ? 2.602 -5.824 -11.945 1 95.56 93 MET A C 1
ATOM 700 O O . MET A 1 93 ? 3.463 -5.09 -11.453 1 95.56 93 MET A O 1
ATOM 704 N N . HIS A 1 94 ? 2.879 -6.812 -12.711 1 95.12 94 HIS A N 1
ATOM 705 C CA . HIS A 1 94 ? 4.238 -7.086 -13.164 1 95.12 94 HIS A CA 1
ATOM 706 C C . HIS A 1 94 ? 4.895 -5.836 -13.734 1 95.12 94 HIS A C 1
ATOM 708 O O . HIS A 1 94 ? 4.238 -5.039 -14.406 1 95.12 94 HIS A O 1
ATOM 714 N N . ARG A 1 95 ? 6.129 -5.695 -13.438 1 91.62 95 ARG A N 1
ATOM 715 C CA . ARG A 1 95 ? 6.879 -4.602 -14.039 1 91.62 95 ARG A CA 1
ATOM 716 C C . ARG A 1 95 ? 6.984 -4.773 -15.547 1 91.62 95 ARG A C 1
ATOM 718 O O . ARG A 1 95 ? 6.879 -3.803 -16.297 1 91.62 95 ARG A O 1
ATOM 725 N N . THR A 1 96 ? 7.246 -6.027 -15.906 1 93.12 96 THR A N 1
ATOM 726 C CA . THR A 1 96 ? 7.25 -6.398 -17.312 1 93.12 96 THR A CA 1
ATOM 727 C C . THR A 1 96 ? 6.047 -7.281 -17.641 1 93.12 96 THR A C 1
ATOM 729 O O . THR A 1 96 ? 5.652 -8.125 -16.844 1 93.12 96 THR A O 1
ATOM 732 N N . THR A 1 97 ? 5.637 -7.078 -18.922 1 95.94 97 THR A N 1
ATOM 733 C CA . THR A 1 97 ? 4.5 -7.895 -19.328 1 95.94 97 THR A CA 1
ATOM 734 C C . THR A 1 97 ? 4.855 -9.375 -19.297 1 95.94 97 THR A C 1
ATOM 736 O O . THR A 1 97 ? 5.836 -9.797 -19.906 1 95.94 97 THR A O 1
ATOM 739 N N . PRO A 1 98 ? 4.078 -10.156 -18.578 1 97.69 98 PRO A N 1
ATOM 740 C CA . PRO A 1 98 ? 4.344 -11.602 -18.562 1 97.69 98 PRO A CA 1
ATOM 741 C C . PRO A 1 98 ? 4.203 -12.242 -19.938 1 97.69 98 PRO A C 1
ATOM 743 O O . PRO A 1 98 ? 3.693 -11.609 -20.859 1 97.69 98 PRO A O 1
ATOM 746 N N . ASP A 1 99 ? 4.68 -13.438 -20.047 1 98 99 ASP A N 1
ATOM 747 C CA . ASP A 1 99 ? 4.648 -14.18 -21.312 1 98 99 ASP A CA 1
ATOM 748 C C . ASP A 1 99 ? 3.209 -14.414 -21.766 1 98 99 ASP A C 1
ATOM 750 O O . ASP A 1 99 ? 2.479 -15.203 -21.156 1 98 99 ASP A O 1
ATOM 754 N N . GLN A 1 100 ? 2.896 -13.867 -22.891 1 96.69 100 GLN A N 1
ATOM 755 C CA . GLN A 1 100 ? 1.53 -13.945 -23.391 1 96.69 100 GLN A CA 1
ATOM 756 C C . GLN A 1 100 ? 1.267 -15.297 -24.062 1 96.69 100 GLN A C 1
ATOM 758 O O . GLN A 1 100 ? 0.118 -15.641 -24.344 1 96.69 100 GLN A O 1
ATOM 763 N N . GLY A 1 101 ? 2.262 -16.047 -24.266 1 96.56 101 GLY A N 1
ATOM 764 C CA . GLY A 1 101 ? 2.117 -17.391 -24.797 1 96.56 101 GLY A CA 1
ATOM 765 C C . GLY A 1 101 ? 1.802 -18.422 -23.734 1 96.56 101 GLY A C 1
ATOM 766 O O . GLY A 1 101 ? 1.4 -19.547 -24.047 1 96.56 101 GLY A O 1
ATOM 767 N N . CYS A 1 102 ? 1.982 -18.078 -22.547 1 96.44 102 CYS A N 1
ATOM 768 C CA . CYS A 1 102 ? 1.645 -18.891 -21.391 1 96.44 102 CYS A CA 1
ATOM 769 C C . CYS A 1 102 ? 0.264 -18.531 -20.859 1 96.44 102 CYS A C 1
ATOM 771 O O . CYS A 1 102 ? -0.046 -17.359 -20.672 1 96.44 102 CYS A O 1
ATOM 773 N N . VAL A 1 103 ? -0.554 -19.547 -20.594 1 96.94 103 VAL A N 1
ATOM 774 C CA . VAL A 1 103 ? -1.922 -19.312 -20.156 1 96.94 103 VAL A CA 1
ATOM 775 C C . VAL A 1 103 ? -1.908 -18.484 -18.875 1 96.94 103 VAL A C 1
ATOM 777 O O . VAL A 1 103 ? -2.74 -17.594 -18.688 1 96.94 103 VAL A O 1
ATOM 780 N N . VAL A 1 104 ? -1.04 -18.766 -17.984 1 98.25 104 VAL A N 1
ATOM 781 C CA . VAL A 1 104 ? -0.954 -18.031 -16.719 1 98.25 104 VAL A CA 1
ATOM 782 C C . VAL A 1 104 ? -0.442 -16.625 -16.984 1 98.25 104 VAL A C 1
ATOM 784 O O . VAL A 1 104 ? -0.989 -15.648 -16.469 1 98.25 104 VAL A O 1
ATOM 787 N N . GLY A 1 105 ? 0.633 -16.516 -17.75 1 97.75 105 GLY A N 1
ATOM 788 C CA . GLY A 1 105 ? 1.149 -15.203 -18.109 1 97.75 105 GLY A CA 1
ATOM 789 C C . GLY A 1 105 ? 0.103 -14.305 -18.734 1 97.75 105 GLY A C 1
ATOM 790 O O . GLY A 1 105 ? 0.064 -13.102 -18.469 1 97.75 105 GLY A O 1
ATOM 791 N N . HIS A 1 106 ? -0.729 -14.875 -19.531 1 97.12 106 HIS A N 1
ATOM 792 C CA . HIS A 1 106 ? -1.772 -14.133 -20.219 1 97.12 106 HIS A CA 1
ATOM 793 C C . HIS A 1 106 ? -2.898 -13.742 -19.266 1 97.12 106 HIS A C 1
ATOM 795 O O . HIS A 1 106 ? -3.418 -12.625 -19.344 1 97.12 106 HIS A O 1
ATOM 801 N N . GLY A 1 107 ? -3.273 -14.555 -18.391 1 97.81 107 GLY A N 1
ATOM 802 C CA . GLY A 1 107 ? -4.508 -14.398 -17.625 1 97.81 107 GLY A CA 1
ATOM 803 C C . GLY A 1 107 ? -4.293 -13.797 -16.25 1 97.81 107 GLY A C 1
ATOM 804 O O . GLY A 1 107 ? -5.246 -13.352 -15.617 1 97.81 107 GLY A O 1
ATOM 805 N N . ILE A 1 108 ? -3.08 -13.742 -15.781 1 98.38 108 ILE A N 1
ATOM 806 C CA . ILE A 1 108 ? -2.84 -13.414 -14.375 1 98.38 108 ILE A CA 1
ATOM 807 C C . ILE A 1 108 ? -3.152 -11.938 -14.125 1 98.38 108 ILE A C 1
ATOM 809 O O . ILE A 1 108 ? -3.727 -11.586 -13.094 1 98.38 108 ILE A O 1
ATOM 813 N N . GLN A 1 109 ? -2.824 -11.055 -15.055 1 97 109 GLN A N 1
ATOM 814 C CA . GLN A 1 109 ? -2.99 -9.625 -14.805 1 97 109 GLN A CA 1
ATOM 815 C C . GLN A 1 109 ? -4.465 -9.25 -14.719 1 97 109 GLN A C 1
ATOM 817 O O . GLN A 1 109 ? -4.895 -8.609 -13.75 1 97 109 GLN A O 1
ATOM 822 N N . PRO A 1 110 ? -5.328 -9.672 -15.672 1 96.5 110 PRO A N 1
ATOM 823 C CA . PRO A 1 110 ? -6.754 -9.398 -15.5 1 96.5 110 PRO A CA 1
ATOM 824 C C . PRO A 1 110 ? -7.328 -10.016 -14.227 1 96.5 110 PRO A C 1
ATOM 826 O O . PRO A 1 110 ? -8.164 -9.406 -13.562 1 96.5 110 PRO A O 1
ATOM 829 N N . ALA A 1 111 ? -6.891 -11.18 -13.875 1 97.31 111 ALA A N 1
ATOM 830 C CA . ALA A 1 111 ? -7.395 -11.859 -12.688 1 97.31 111 ALA A CA 1
ATOM 831 C C . ALA A 1 111 ? -7.074 -11.062 -11.422 1 97.31 111 ALA A C 1
ATOM 833 O O . ALA A 1 111 ? -7.934 -10.898 -10.555 1 97.31 111 ALA A O 1
ATOM 834 N N . MET A 1 112 ? -5.895 -10.594 -11.359 1 97.5 112 MET A N 1
ATOM 835 C CA . MET A 1 112 ? -5.465 -9.875 -10.164 1 97.5 112 MET A CA 1
ATOM 836 C C . MET A 1 112 ? -6.012 -8.453 -10.156 1 97.5 112 MET A C 1
ATOM 838 O O . MET A 1 112 ? -6.23 -7.875 -9.094 1 97.5 112 MET A O 1
ATOM 842 N N . ARG A 1 113 ? -6.164 -7.863 -11.32 1 96.5 113 ARG A N 1
ATOM 843 C CA . ARG A 1 113 ? -6.676 -6.5 -11.43 1 96.5 113 ARG A CA 1
ATOM 844 C C . ARG A 1 113 ? -8.016 -6.359 -10.711 1 96.5 113 ARG A C 1
ATOM 846 O O . ARG A 1 113 ? -8.242 -5.375 -10.008 1 96.5 113 ARG A O 1
ATOM 853 N N . ASP A 1 114 ? -8.836 -7.332 -10.875 1 94.56 114 ASP A N 1
ATOM 854 C CA . ASP A 1 114 ? -10.141 -7.305 -10.227 1 94.56 114 ASP A CA 1
ATOM 855 C C . ASP A 1 114 ? -9.992 -7.277 -8.703 1 94.56 114 ASP A C 1
ATOM 857 O O . ASP A 1 114 ? -10.695 -6.527 -8.023 1 94.56 114 ASP A O 1
ATOM 861 N N . VAL A 1 115 ? -9.148 -8.055 -8.211 1 96.31 115 VAL A N 1
ATOM 862 C CA . VAL A 1 115 ? -8.914 -8.125 -6.773 1 96.31 115 VAL A CA 1
ATOM 863 C C . VAL A 1 115 ? -8.367 -6.793 -6.27 1 96.31 115 VAL A C 1
ATOM 865 O O . VAL A 1 115 ? -8.852 -6.254 -5.277 1 96.31 115 VAL A O 1
ATOM 868 N N . TYR A 1 116 ? -7.426 -6.281 -7.016 1 96.56 116 TYR A N 1
ATOM 869 C CA . TYR A 1 116 ? -6.762 -5.051 -6.598 1 96.56 116 TYR A CA 1
ATOM 870 C C . TYR A 1 116 ? -7.719 -3.865 -6.664 1 96.56 116 TYR A C 1
ATOM 872 O O . TYR A 1 116 ? -7.684 -2.984 -5.801 1 96.56 116 TYR A O 1
ATOM 880 N N . GLU A 1 117 ? -8.516 -3.793 -7.672 1 96.19 117 GLU A N 1
ATOM 881 C CA . GLU A 1 117 ? -9.492 -2.717 -7.797 1 96.19 117 GLU A CA 1
ATOM 882 C C . GLU A 1 117 ? -10.477 -2.719 -6.629 1 96.19 117 GLU A C 1
ATOM 884 O O . GLU A 1 117 ? -10.82 -1.66 -6.102 1 96.19 117 GLU A O 1
ATOM 889 N N . GLY A 1 118 ? -10.914 -3.885 -6.273 1 95.75 118 GLY A N 1
ATOM 890 C CA . GLY A 1 118 ? -11.773 -3.99 -5.105 1 95.75 118 GLY A CA 1
ATOM 891 C C . GLY A 1 118 ? -11.117 -3.492 -3.832 1 95.75 118 GLY A C 1
ATOM 892 O O . GLY A 1 118 ? -11.734 -2.76 -3.057 1 95.75 118 GLY A O 1
ATOM 893 N N . ILE A 1 119 ? -9.922 -3.861 -3.639 1 95.88 119 ILE A N 1
ATOM 894 C CA . ILE A 1 119 ? -9.164 -3.441 -2.463 1 95.88 119 ILE A CA 1
ATOM 895 C C . ILE A 1 119 ? -8.984 -1.926 -2.479 1 95.88 119 ILE A C 1
ATOM 897 O O . ILE A 1 119 ? -9.219 -1.258 -1.467 1 95.88 119 ILE A O 1
ATOM 901 N N . GLU A 1 120 ? -8.539 -1.421 -3.631 1 95 120 GLU A N 1
ATOM 902 C CA . GLU A 1 120 ? -8.352 0.018 -3.779 1 95 120 GLU A CA 1
ATOM 903 C C . GLU A 1 120 ? -9.625 0.784 -3.438 1 95 120 GLU A C 1
ATOM 905 O O . GLU A 1 120 ? -9.578 1.795 -2.734 1 95 120 GLU A O 1
ATOM 910 N N . GLU A 1 121 ? -10.688 0.357 -3.965 1 95.81 121 GLU A N 1
ATOM 911 C CA . GLU A 1 121 ? -11.961 1.015 -3.697 1 95.81 121 GLU A CA 1
ATOM 912 C C . GLU A 1 121 ? -12.297 0.99 -2.207 1 95.81 121 GLU A C 1
ATOM 914 O O . GLU A 1 121 ? -12.789 1.977 -1.66 1 95.81 121 GLU A O 1
ATOM 919 N N . THR A 1 122 ? -12.039 -0.103 -1.632 1 95.31 122 THR A N 1
ATOM 920 C CA . THR A 1 122 ? -12.297 -0.238 -0.202 1 95.31 122 THR A CA 1
ATOM 921 C C . THR A 1 122 ? -11.414 0.718 0.598 1 95.31 122 THR A C 1
ATOM 923 O O . THR A 1 122 ? -11.891 1.389 1.516 1 95.31 122 THR A O 1
ATOM 926 N N . VAL A 1 123 ? -10.188 0.798 0.292 1 95.56 123 VAL A N 1
ATOM 927 C CA . VAL A 1 123 ? -9.258 1.688 0.975 1 95.56 123 VAL A CA 1
ATOM 928 C C . VAL A 1 123 ? -9.68 3.141 0.763 1 95.56 123 VAL A C 1
ATOM 930 O O . VAL A 1 123 ? -9.719 3.926 1.712 1 95.56 123 VAL A O 1
ATOM 933 N N . ARG A 1 124 ? -10.039 3.49 -0.434 1 96.19 124 ARG A N 1
ATOM 934 C CA . ARG A 1 124 ? -10.5 4.84 -0.742 1 96.19 124 ARG A CA 1
ATOM 935 C C . ARG A 1 124 ? -11.734 5.199 0.08 1 96.19 124 ARG A C 1
ATOM 937 O O . ARG A 1 124 ? -11.844 6.316 0.588 1 96.19 124 ARG A O 1
ATOM 944 N N . HIS A 1 125 ? -12.562 4.285 0.182 1 96.94 125 HIS A N 1
ATOM 945 C CA . HIS A 1 125 ? -13.766 4.504 0.972 1 96.94 125 HIS A CA 1
ATOM 946 C C . HIS A 1 125 ? -13.43 4.773 2.434 1 96.94 125 HIS A C 1
ATOM 948 O O . HIS A 1 125 ? -14 5.676 3.051 1 96.94 125 HIS A O 1
ATOM 954 N N . GLU A 1 126 ? -12.531 4.02 2.998 1 96.62 126 GLU A N 1
ATOM 955 C CA . GLU A 1 126 ? -12.125 4.207 4.387 1 96.62 126 GLU A CA 1
ATOM 956 C C . GLU A 1 126 ? -11.461 5.566 4.586 1 96.62 126 GLU A C 1
ATOM 958 O O . GLU A 1 126 ? -11.727 6.254 5.574 1 96.62 126 GLU A O 1
ATOM 963 N N . LEU A 1 127 ? -10.68 5.965 3.662 1 97.75 127 LEU A N 1
ATOM 964 C CA . LEU A 1 127 ? -9.977 7.238 3.754 1 97.75 127 LEU A CA 1
ATOM 965 C C . LEU A 1 127 ? -10.953 8.406 3.6 1 97.75 127 LEU A C 1
ATOM 967 O O . LEU A 1 127 ? -10.773 9.453 4.223 1 97.75 127 LEU A O 1
ATOM 971 N N . ALA A 1 128 ? -11.977 8.242 2.795 1 98.31 128 ALA A N 1
ATOM 972 C CA . ALA A 1 128 ? -12.961 9.281 2.52 1 98.31 128 ALA A CA 1
ATOM 973 C C . ALA A 1 128 ? -13.812 9.57 3.752 1 98.31 128 ALA A C 1
ATOM 975 O O . ALA A 1 128 ? -14.406 10.648 3.863 1 98.31 128 ALA A O 1
ATOM 976 N N . ARG A 1 129 ? -13.828 8.68 4.695 1 97.81 129 ARG A N 1
ATOM 977 C CA . ARG A 1 129 ? -14.688 8.789 5.863 1 97.81 129 ARG A CA 1
ATOM 978 C C . ARG A 1 129 ? -14.039 9.664 6.938 1 97.81 129 ARG A C 1
ATOM 980 O O . ARG A 1 129 ? -14.711 10.094 7.879 1 97.81 129 ARG A O 1
ATOM 987 N N . VAL A 1 130 ? -12.781 9.875 6.852 1 98.69 130 VAL A N 1
ATOM 988 C CA . VAL A 1 130 ? -12.047 10.586 7.891 1 98.69 130 VAL A CA 1
ATOM 989 C C . VAL A 1 130 ? -11.625 11.961 7.375 1 98.69 130 VAL A C 1
ATOM 991 O O . VAL A 1 130 ? -10.891 12.062 6.387 1 98.69 130 VAL A O 1
ATOM 994 N N . THR A 1 131 ? -12.07 13 8.008 1 98.81 131 THR A N 1
ATOM 995 C CA . THR A 1 131 ? -11.656 14.352 7.652 1 98.81 131 THR A CA 1
ATOM 996 C C . THR A 1 131 ? -10.367 14.734 8.383 1 98.81 131 THR A C 1
ATOM 998 O O . THR A 1 131 ? -9.992 14.086 9.359 1 98.81 131 THR A O 1
ATOM 1001 N N . LEU A 1 132 ? -9.734 15.797 7.891 1 98.81 132 LEU A N 1
ATOM 1002 C CA . LEU A 1 132 ? -8.555 16.312 8.586 1 98.81 132 LEU A CA 1
ATOM 1003 C C . LEU A 1 132 ? -8.945 16.953 9.914 1 98.81 132 LEU A C 1
ATOM 1005 O O . LEU A 1 132 ? -8.125 17.047 10.828 1 98.81 132 LEU A O 1
ATOM 1009 N N . GLU A 1 133 ? -10.164 17.438 9.977 1 98.81 133 GLU A N 1
ATOM 1010 C CA . GLU A 1 133 ? -10.664 17.891 11.266 1 98.81 133 GLU A CA 1
ATOM 1011 C C . GLU A 1 133 ? -10.719 16.75 12.273 1 98.81 133 GLU A C 1
ATOM 1013 O O . GLU A 1 133 ? -10.367 16.922 13.445 1 98.81 133 GLU A O 1
ATOM 1018 N N . ASP A 1 134 ? -11.234 15.57 11.844 1 98.75 134 ASP A N 1
ATOM 1019 C CA . ASP A 1 134 ? -11.227 14.383 12.688 1 98.75 134 ASP A CA 1
ATOM 1020 C C . ASP A 1 134 ? -9.805 14.055 13.148 1 98.75 134 ASP A C 1
ATOM 1022 O O . ASP A 1 134 ? -9.586 13.734 14.32 1 98.75 134 ASP A O 1
ATOM 1026 N N . VAL A 1 135 ? -8.859 14.109 12.266 1 98.62 135 VAL A N 1
ATOM 1027 C CA . VAL A 1 135 ? -7.465 13.82 12.578 1 98.62 135 VAL A CA 1
ATOM 1028 C C . VAL A 1 135 ? -6.965 14.781 13.656 1 98.62 135 VAL A C 1
ATOM 1030 O O . VAL A 1 135 ? -6.387 14.352 14.656 1 98.62 135 VAL A O 1
ATOM 1033 N N . LEU A 1 136 ? -7.168 16.078 13.391 1 98.69 136 LEU A N 1
ATOM 1034 C CA . LEU A 1 136 ? -6.723 17.078 14.359 1 98.69 136 LEU A CA 1
ATOM 1035 C C . LEU A 1 136 ? -7.398 16.844 15.711 1 98.69 136 LEU A C 1
ATOM 1037 O O . LEU A 1 136 ? -6.75 16.953 16.766 1 98.69 136 LEU A O 1
ATOM 1041 N N . ARG A 1 137 ? -8.672 16.562 15.711 1 98.44 137 ARG A N 1
ATOM 1042 C CA . ARG A 1 137 ? -9.383 16.297 16.953 1 98.44 137 ARG A CA 1
ATOM 1043 C C . ARG A 1 137 ? -8.758 15.117 17.703 1 98.44 137 ARG A C 1
ATOM 1045 O O . ARG A 1 137 ? -8.562 15.18 18.922 1 98.44 137 ARG A O 1
ATOM 1052 N N . ASN A 1 138 ? -8.469 14.07 17.047 1 98.19 138 ASN A N 1
ATOM 1053 C CA . ASN A 1 138 ? -7.844 12.891 17.641 1 98.19 138 ASN A CA 1
ATOM 1054 C C . ASN A 1 138 ? -6.441 13.203 18.156 1 98.19 138 ASN A C 1
ATOM 1056 O O . ASN A 1 138 ? -6.027 12.703 19.203 1 98.19 138 ASN A O 1
ATOM 1060 N N . VAL A 1 139 ? -5.711 13.984 17.391 1 98 139 VAL A N 1
ATOM 1061 C CA . VAL A 1 139 ? -4.387 14.445 17.797 1 98 139 VAL A CA 1
ATOM 1062 C C . VAL A 1 139 ? -4.477 15.164 19.141 1 98 139 VAL A C 1
ATOM 1064 O O . VAL A 1 139 ? -3.707 14.875 20.062 1 98 139 VAL A O 1
ATOM 1067 N N . LEU A 1 140 ? -5.395 16.047 19.234 1 97.62 140 LEU A N 1
ATOM 1068 C CA . LEU A 1 140 ? -5.535 16.875 20.422 1 97.62 140 LEU A CA 1
ATOM 1069 C C . LEU A 1 140 ? -6.07 16.062 21.594 1 97.62 140 LEU A C 1
ATOM 1071 O O . LEU A 1 140 ? -5.91 16.469 22.75 1 97.62 140 LEU A O 1
ATOM 1075 N N . ALA A 1 141 ? -6.672 14.945 21.266 1 96.38 141 ALA A N 1
ATOM 1076 C CA . ALA A 1 141 ? -7.254 14.094 22.312 1 96.38 141 ALA A CA 1
ATOM 1077 C C . ALA A 1 141 ? -6.215 13.141 22.891 1 96.38 141 ALA A C 1
ATOM 1079 O O . ALA A 1 141 ? -6.477 12.453 23.875 1 96.38 141 ALA A O 1
ATOM 1080 N N . THR A 1 142 ? -5.055 13.078 22.281 1 92.88 142 THR A N 1
ATOM 1081 C CA . THR A 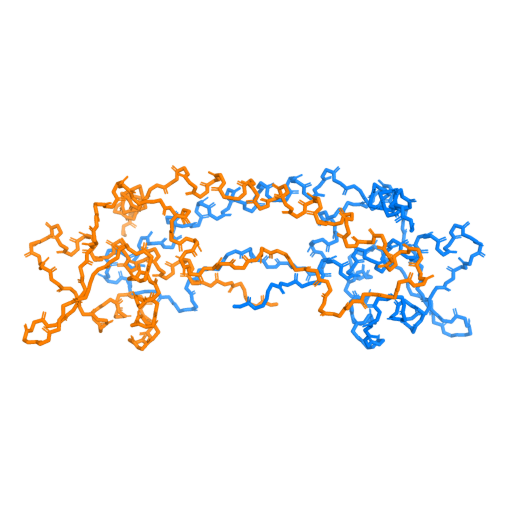1 142 ? -4.008 12.18 22.766 1 92.88 142 THR A CA 1
ATOM 1082 C C . THR A 1 142 ? -3.395 12.695 24.062 1 92.88 142 THR A C 1
ATOM 1084 O O . THR A 1 142 ? -2.887 13.812 24.109 1 92.88 142 THR A O 1
ATOM 1087 N N . PRO A 1 143 ? -3.455 11.875 25.047 1 88.44 143 PRO A N 1
ATOM 1088 C CA . PRO A 1 143 ? -2.912 12.336 26.328 1 88.44 143 PRO A CA 1
ATOM 1089 C C . PRO A 1 143 ? -1.396 12.508 26.297 1 88.44 143 PRO A C 1
ATOM 1091 O O . PRO A 1 143 ? -0.693 11.742 25.625 1 88.44 143 PRO A O 1
ATOM 1094 N N . ARG A 1 144 ? -0.834 13.523 27.016 1 81.19 144 ARG A N 1
ATOM 1095 C CA . ARG A 1 144 ? 0.596 13.812 27.078 1 81.19 144 ARG A CA 1
ATOM 1096 C C . ARG A 1 144 ? 1.251 13.047 28.234 1 81.19 144 ARG A C 1
ATOM 1098 O O . ARG A 1 144 ? 0.613 12.789 29.25 1 81.19 144 ARG A O 1
ATOM 1105 N N . MET B 1 1 ? 6.199 6.668 -5.945 1 50.53 1 MET B N 1
ATOM 1106 C CA . MET B 1 1 ? 6.699 5.418 -5.375 1 50.53 1 MET B CA 1
ATOM 1107 C C . MET B 1 1 ? 6.145 4.219 -6.133 1 50.53 1 MET B C 1
ATOM 1109 O O . MET B 1 1 ? 5.012 4.254 -6.621 1 50.53 1 MET B O 1
ATOM 1113 N N . SER B 1 2 ? 7.004 3.438 -6.703 1 60.06 2 SER B N 1
ATOM 1114 C CA . SER B 1 2 ? 6.508 2.365 -7.559 1 60.06 2 SER B CA 1
ATOM 1115 C C . SER B 1 2 ? 5.785 1.295 -6.746 1 60.06 2 SER B C 1
ATOM 1117 O O . SER B 1 2 ? 6.234 0.929 -5.656 1 60.06 2 SER B O 1
ATOM 1119 N N . ALA B 1 3 ? 4.504 1.081 -6.973 1 71.56 3 ALA B N 1
ATOM 1120 C CA . ALA B 1 3 ? 3.695 0.055 -6.32 1 71.56 3 ALA B CA 1
ATOM 1121 C C . ALA B 1 3 ? 4.418 -1.288 -6.309 1 71.56 3 ALA B C 1
ATOM 1123 O O . ALA B 1 3 ? 5.285 -1.54 -7.148 1 71.56 3 ALA B O 1
ATOM 1124 N N . ASN B 1 4 ? 4.219 -2.006 -5.23 1 81.75 4 ASN B N 1
ATOM 1125 C CA . ASN B 1 4 ? 4.836 -3.293 -4.934 1 81.75 4 ASN B CA 1
ATOM 1126 C C . ASN B 1 4 ? 4.207 -4.418 -5.746 1 81.75 4 ASN B C 1
ATOM 1128 O O . ASN B 1 4 ? 3.008 -4.676 -5.633 1 81.75 4 ASN B O 1
ATOM 1132 N N . SER B 1 5 ? 5.012 -5.105 -6.617 1 93.06 5 SER B N 1
ATOM 1133 C CA . SER B 1 5 ? 4.457 -6.145 -7.477 1 93.06 5 SER B CA 1
ATOM 1134 C C . SER B 1 5 ? 4.691 -7.531 -6.891 1 93.06 5 SER B C 1
ATOM 1136 O O . SER B 1 5 ? 4.383 -8.547 -7.523 1 93.06 5 SER B O 1
ATOM 1138 N N . ARG B 1 6 ? 5.23 -7.629 -5.707 1 94.44 6 ARG B N 1
ATOM 1139 C CA . ARG B 1 6 ? 5.637 -8.891 -5.105 1 94.44 6 ARG B CA 1
ATOM 1140 C C . ARG B 1 6 ? 4.441 -9.828 -4.945 1 94.44 6 ARG B C 1
ATOM 1142 O O . ARG B 1 6 ? 4.547 -11.031 -5.223 1 94.44 6 ARG B O 1
ATOM 1149 N N . LEU B 1 7 ? 3.342 -9.336 -4.516 1 96.69 7 LEU B N 1
ATOM 1150 C CA . LEU B 1 7 ? 2.143 -10.148 -4.355 1 96.69 7 LEU B CA 1
ATOM 1151 C C . LEU B 1 7 ? 1.708 -10.742 -5.695 1 96.69 7 LEU B C 1
ATOM 1153 O O . LEU B 1 7 ? 1.395 -11.93 -5.777 1 96.69 7 LEU B O 1
ATOM 1157 N N . THR B 1 8 ? 1.741 -9.93 -6.719 1 97.5 8 THR B N 1
ATOM 1158 C CA . THR B 1 8 ? 1.338 -10.359 -8.055 1 97.5 8 THR B CA 1
ATOM 1159 C C . THR B 1 8 ? 2.248 -11.469 -8.57 1 97.5 8 THR B C 1
ATOM 1161 O O . THR B 1 8 ? 1.769 -12.492 -9.062 1 97.5 8 THR B O 1
ATOM 1164 N N . ILE B 1 9 ? 3.498 -11.281 -8.422 1 98 9 ILE B N 1
ATOM 1165 C CA . ILE B 1 9 ? 4.469 -12.25 -8.922 1 98 9 ILE B CA 1
ATOM 1166 C C . ILE B 1 9 ? 4.375 -13.547 -8.125 1 98 9 ILE B C 1
ATOM 1168 O O . ILE B 1 9 ? 4.496 -14.641 -8.688 1 98 9 ILE B O 1
ATOM 1172 N N . ALA B 1 10 ? 4.199 -13.414 -6.855 1 98.44 10 ALA B N 1
ATOM 1173 C CA . ALA B 1 10 ? 4.051 -14.594 -6.008 1 98.44 10 ALA B CA 1
ATOM 1174 C C . ALA B 1 10 ? 2.807 -15.391 -6.391 1 98.44 10 ALA B C 1
ATOM 1176 O O . ALA B 1 10 ? 2.863 -16.609 -6.516 1 98.44 10 ALA B O 1
ATOM 1177 N N . ALA B 1 11 ? 1.708 -14.68 -6.535 1 98.69 11 ALA B N 1
ATOM 1178 C CA . ALA B 1 11 ? 0.478 -15.344 -6.965 1 98.69 11 ALA B CA 1
ATOM 1179 C C . ALA B 1 11 ? 0.66 -16.016 -8.32 1 98.69 11 ALA B C 1
ATOM 1181 O O . ALA B 1 11 ? 0.199 -17.141 -8.531 1 98.69 11 ALA B O 1
ATOM 1182 N N . HIS B 1 12 ? 1.319 -15.359 -9.258 1 98.75 12 HIS B N 1
ATOM 1183 C CA . HIS B 1 12 ? 1.655 -15.914 -10.562 1 98.75 12 HIS B CA 1
ATOM 1184 C C . HIS B 1 12 ? 2.424 -17.219 -10.43 1 98.75 12 HIS B C 1
ATOM 1186 O O . HIS B 1 12 ? 2.051 -18.234 -11.031 1 98.75 12 HIS B O 1
ATOM 1192 N N . ALA B 1 13 ? 3.457 -17.156 -9.641 1 98.81 13 ALA B N 1
ATOM 1193 C CA . ALA B 1 13 ? 4.324 -18.328 -9.461 1 98.81 13 ALA B CA 1
ATOM 1194 C C . ALA B 1 13 ? 3.541 -19.516 -8.914 1 98.81 13 ALA B C 1
ATOM 1196 O O . ALA B 1 13 ? 3.648 -20.625 -9.43 1 98.81 13 ALA B O 1
ATOM 1197 N N . LEU B 1 14 ? 2.746 -19.266 -7.887 1 98.88 14 LEU B N 1
ATOM 1198 C CA . LEU B 1 14 ? 1.996 -20.344 -7.242 1 98.88 14 LEU B CA 1
ATOM 1199 C C . LEU B 1 14 ? 0.946 -20.906 -8.188 1 98.88 14 LEU B C 1
ATOM 1201 O O . LEU B 1 14 ? 0.786 -22.141 -8.281 1 98.88 14 LEU B O 1
ATOM 1205 N N . ALA B 1 15 ? 0.21 -20.016 -8.859 1 98.81 15 ALA B N 1
ATOM 1206 C CA . ALA B 1 15 ? -0.773 -20.469 -9.836 1 98.81 15 ALA B CA 1
ATOM 1207 C C . ALA B 1 15 ? -0.112 -21.312 -10.93 1 98.81 15 ALA B C 1
ATOM 1209 O O . ALA B 1 15 ? -0.643 -22.344 -11.328 1 98.81 15 ALA B O 1
ATOM 1210 N N . TRP B 1 16 ? 1.023 -20.875 -11.391 1 98.81 16 TRP B N 1
ATOM 1211 C CA . TRP B 1 16 ? 1.753 -21.562 -12.445 1 98.81 16 TRP B CA 1
ATOM 1212 C C . TRP B 1 16 ? 2.184 -22.953 -11.977 1 98.81 16 TRP B C 1
ATOM 1214 O O . TRP B 1 16 ? 1.972 -23.953 -12.688 1 98.81 16 TRP B O 1
ATOM 1224 N N . ILE B 1 17 ? 2.797 -23.047 -10.828 1 98.75 17 ILE B N 1
ATOM 1225 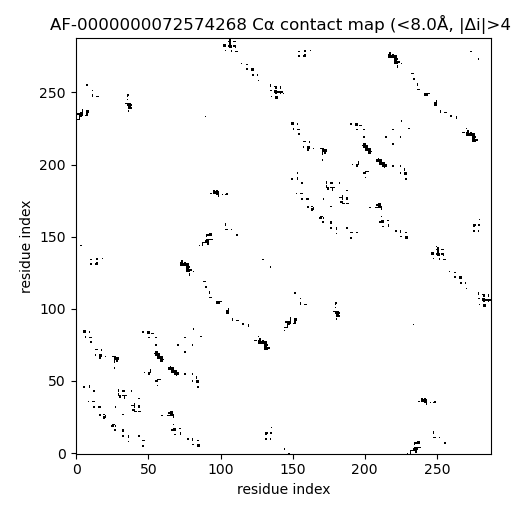C CA . ILE B 1 17 ? 3.234 -24.328 -10.273 1 98.75 17 ILE B CA 1
ATOM 1226 C C . ILE B 1 17 ? 2.035 -25.266 -10.125 1 98.75 17 ILE B C 1
ATOM 1228 O O . ILE B 1 17 ? 2.119 -26.438 -10.469 1 98.75 17 ILE B O 1
ATOM 1232 N N . GLY B 1 18 ? 0.954 -24.688 -9.547 1 98.5 18 GLY B N 1
ATOM 1233 C CA . GLY B 1 18 ? -0.25 -25.484 -9.383 1 98.5 18 GLY B CA 1
ATOM 1234 C C . GLY B 1 18 ? -0.745 -26.078 -10.688 1 98.5 18 GLY B C 1
ATOM 1235 O O . GLY B 1 18 ? -1.05 -27.281 -10.75 1 98.5 18 GLY B O 1
ATOM 1236 N N . LEU B 1 19 ? -0.852 -25.25 -11.727 1 98.44 19 LEU B N 1
ATOM 1237 C CA . LEU B 1 19 ? -1.285 -25.734 -13.039 1 98.44 19 LEU B CA 1
ATOM 1238 C C . LEU B 1 19 ? -0.311 -26.766 -13.586 1 98.44 19 LEU B C 1
ATOM 1240 O O . LEU B 1 19 ? -0.729 -27.797 -14.109 1 98.44 19 LEU B O 1
ATOM 1244 N N . TYR B 1 20 ? 0.966 -26.5 -13.5 1 98.38 20 TYR B N 1
ATOM 1245 C CA . TYR B 1 20 ? 2.031 -27.375 -13.961 1 98.38 20 TYR B CA 1
ATOM 1246 C C . TYR B 1 20 ? 1.911 -28.766 -13.32 1 98.38 20 TYR B C 1
ATOM 1248 O O . TYR B 1 20 ? 2.033 -29.781 -14 1 98.38 20 TYR B O 1
ATOM 1256 N N . GLN B 1 21 ? 1.676 -28.766 -12.062 1 97.81 21 GLN B N 1
ATOM 1257 C CA . GLN B 1 21 ? 1.508 -30.031 -11.336 1 97.81 21 GLN B CA 1
ATOM 1258 C C . GLN B 1 21 ? 0.248 -30.766 -11.789 1 97.81 21 GLN B C 1
ATOM 1260 O O . GLN B 1 21 ? 0.248 -31.984 -11.922 1 97.81 21 GLN B O 1
ATOM 1265 N N . ARG B 1 22 ? -0.775 -30.047 -12.008 1 97.19 22 ARG B N 1
ATOM 1266 C CA . ARG B 1 22 ? -2.021 -30.641 -12.469 1 97.19 22 ARG B CA 1
ATOM 1267 C C . ARG B 1 22 ? -1.848 -31.266 -13.859 1 97.19 22 ARG B C 1
ATOM 1269 O O . ARG B 1 22 ? -2.607 -32.156 -14.242 1 97.19 22 ARG B O 1
ATOM 1276 N N . GLN B 1 23 ? -0.929 -30.812 -14.594 1 97.25 23 GLN B N 1
ATOM 1277 C CA . GLN B 1 23 ? -0.637 -31.328 -15.922 1 97.25 23 GLN B CA 1
ATOM 1278 C C . GLN B 1 23 ? 0.299 -32.531 -15.852 1 97.25 23 GLN B C 1
ATOM 1280 O O . GLN B 1 23 ? 0.767 -33.031 -16.891 1 97.25 23 GLN B O 1
ATOM 1285 N N . GLY B 1 24 ? 0.654 -32.938 -14.664 1 96.56 24 GLY B N 1
ATOM 1286 C CA . GLY B 1 24 ? 1.38 -34.188 -14.5 1 96.56 24 GLY B CA 1
ATOM 1287 C C . GLY B 1 24 ? 2.854 -33.969 -14.203 1 96.56 24 GLY B C 1
ATOM 1288 O O . GLY B 1 24 ? 3.617 -34.938 -14.141 1 96.56 24 GLY B O 1
ATOM 1289 N N . HIS B 1 25 ? 3.277 -32.719 -14 1 95.81 25 HIS B N 1
ATOM 1290 C CA . HIS B 1 25 ? 4.676 -32.438 -13.688 1 95.81 25 HIS B CA 1
ATOM 1291 C C . HIS B 1 25 ? 4.883 -32.312 -12.18 1 95.81 25 HIS B C 1
ATOM 1293 O O . HIS B 1 25 ? 4.039 -31.75 -11.484 1 95.81 25 HIS B O 1
ATOM 1299 N N . GLU B 1 26 ? 5.938 -32.781 -11.742 1 92.56 26 GLU B N 1
ATOM 1300 C CA . GLU B 1 26 ? 6.113 -32.875 -10.297 1 92.56 26 GLU B CA 1
ATOM 1301 C C . GLU B 1 26 ? 6.742 -31.594 -9.742 1 92.56 26 GLU B C 1
ATOM 1303 O O . GLU B 1 26 ? 6.328 -31.094 -8.695 1 92.56 26 GLU B O 1
ATOM 1308 N N . VAL B 1 27 ? 7.82 -31.109 -10.398 1 96.69 27 VAL B N 1
ATOM 1309 C CA . VAL B 1 27 ? 8.578 -29.984 -9.859 1 96.69 27 VAL B CA 1
ATOM 1310 C C . VAL B 1 27 ? 8.828 -28.969 -10.953 1 96.69 27 VAL B C 1
ATOM 1312 O O . VAL B 1 27 ? 9.094 -29.328 -12.102 1 96.69 27 VAL B O 1
ATOM 1315 N N . ALA B 1 28 ? 8.68 -27.766 -10.633 1 97.94 28 ALA B N 1
ATOM 1316 C CA . ALA B 1 28 ? 8.953 -26.656 -11.539 1 97.94 28 ALA B CA 1
ATOM 1317 C C . ALA B 1 28 ? 10.266 -25.969 -11.188 1 97.94 28 ALA B C 1
ATOM 1319 O O . ALA B 1 28 ? 10.617 -25.844 -10.008 1 97.94 28 ALA B O 1
ATOM 1320 N N . THR B 1 29 ? 10.984 -25.5 -12.172 1 97.94 29 THR B N 1
ATOM 1321 C CA . THR B 1 29 ? 12.211 -24.766 -11.906 1 97.94 29 THR B CA 1
ATOM 1322 C C . THR B 1 29 ? 11.938 -23.266 -11.867 1 97.94 29 THR B C 1
ATOM 1324 O O . THR B 1 29 ? 10.969 -22.781 -12.469 1 97.94 29 THR B O 1
ATOM 1327 N N . SER B 1 30 ? 12.875 -22.516 -11.156 1 98.12 30 SER B N 1
ATOM 1328 C CA . SER B 1 30 ? 12.766 -21.062 -11.148 1 98.12 30 SER B CA 1
ATOM 1329 C C . SER B 1 30 ? 12.852 -20.484 -12.555 1 98.12 30 SER B C 1
ATOM 1331 O O . SER B 1 30 ? 12.219 -19.484 -12.859 1 98.12 30 SER B O 1
ATOM 1333 N N . GLU B 1 31 ? 13.602 -21.125 -13.461 1 98.06 31 GLU B N 1
ATOM 1334 C CA . GLU B 1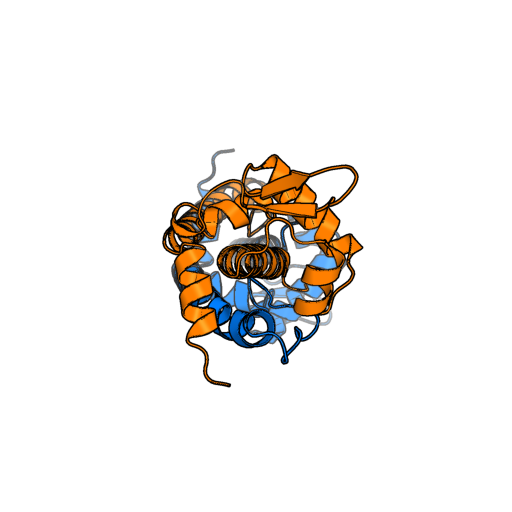 31 ? 13.75 -20.688 -14.844 1 98.06 31 GLU B CA 1
ATOM 1335 C C . GLU B 1 31 ? 12.43 -20.781 -15.602 1 98.06 31 GLU B C 1
ATOM 1337 O O . GLU B 1 31 ? 12.055 -19.875 -16.344 1 98.06 31 GLU B O 1
ATOM 1342 N N . GLN B 1 32 ? 11.773 -21.875 -15.453 1 98.19 32 GLN B N 1
ATOM 1343 C CA . GLN B 1 32 ? 10.492 -22.078 -16.125 1 98.19 32 GLN B CA 1
ATOM 1344 C C . GLN B 1 32 ? 9.469 -21.031 -15.672 1 98.19 32 GLN B C 1
ATOM 1346 O O . GLN B 1 32 ? 8.773 -20.438 -16.5 1 98.19 32 GLN B O 1
ATOM 1351 N N . ILE B 1 33 ? 9.352 -20.844 -14.406 1 98.56 33 ILE B N 1
ATOM 1352 C CA . ILE B 1 33 ? 8.398 -19.906 -13.836 1 98.56 33 ILE B CA 1
ATOM 1353 C C . ILE B 1 33 ? 8.758 -18.484 -14.273 1 98.56 33 ILE B C 1
ATOM 1355 O O . ILE B 1 33 ? 7.875 -17.703 -14.641 1 98.56 33 ILE B O 1
ATOM 1359 N N . ALA B 1 34 ? 10.055 -18.141 -14.203 1 98.62 34 ALA B N 1
ATOM 1360 C CA . ALA B 1 34 ? 10.531 -16.828 -14.617 1 98.62 34 ALA B CA 1
ATOM 1361 C C . ALA B 1 34 ? 10.188 -16.547 -16.078 1 98.62 34 ALA B C 1
ATOM 1363 O O . ALA B 1 34 ? 9.859 -15.414 -16.438 1 98.62 34 ALA B O 1
ATOM 1364 N N . ALA B 1 35 ? 10.305 -17.547 -16.906 1 98.5 35 ALA B N 1
ATOM 1365 C CA . ALA B 1 35 ? 9.945 -17.391 -18.312 1 98.5 35 ALA B CA 1
ATOM 1366 C C . ALA B 1 35 ? 8.477 -16.984 -18.469 1 98.5 35 ALA B C 1
ATOM 1368 O O . ALA B 1 35 ? 8.156 -16.078 -19.234 1 98.5 35 ALA B O 1
ATOM 1369 N N . SER B 1 36 ? 7.668 -17.656 -17.75 1 98.56 36 SER B N 1
ATOM 1370 C CA . SER B 1 36 ? 6.246 -17.328 -17.766 1 98.56 36 SER B CA 1
ATOM 1371 C C . SER B 1 36 ? 6.008 -15.906 -17.281 1 98.56 36 SER B C 1
ATOM 1373 O O . SER B 1 36 ? 5.242 -15.156 -17.891 1 98.56 36 SER B O 1
ATOM 1375 N N . ALA B 1 37 ? 6.621 -15.469 -16.234 1 98.31 37 ALA B N 1
ATOM 1376 C CA . ALA B 1 37 ? 6.422 -14.156 -15.609 1 98.31 37 ALA B CA 1
ATOM 1377 C C . ALA B 1 37 ? 7.223 -13.078 -16.328 1 98.31 37 ALA B C 1
ATOM 1379 O O . ALA B 1 37 ? 7.039 -11.891 -16.078 1 98.31 37 ALA B O 1
ATOM 1380 N N . ASN B 1 38 ? 8.102 -13.508 -17.25 1 97.81 38 ASN B N 1
ATOM 1381 C CA . ASN B 1 38 ? 8.977 -12.602 -17.984 1 97.81 38 ASN B CA 1
ATOM 1382 C C . ASN B 1 38 ? 9.828 -11.766 -17.047 1 97.81 38 ASN B C 1
ATOM 1384 O O . ASN B 1 38 ? 9.844 -10.531 -17.141 1 97.81 38 ASN B O 1
ATOM 1388 N N . THR B 1 39 ? 10.523 -12.422 -16.141 1 97 39 THR B N 1
ATOM 1389 C CA . THR B 1 39 ? 11.383 -11.766 -15.172 1 97 39 THR B CA 1
ATOM 1390 C C . THR B 1 39 ? 12.641 -12.594 -14.914 1 97 39 THR B C 1
ATOM 1392 O O . THR B 1 39 ? 12.852 -13.625 -15.555 1 97 39 THR B O 1
ATOM 1395 N N . ASN B 1 40 ? 13.492 -12.172 -14.133 1 97.44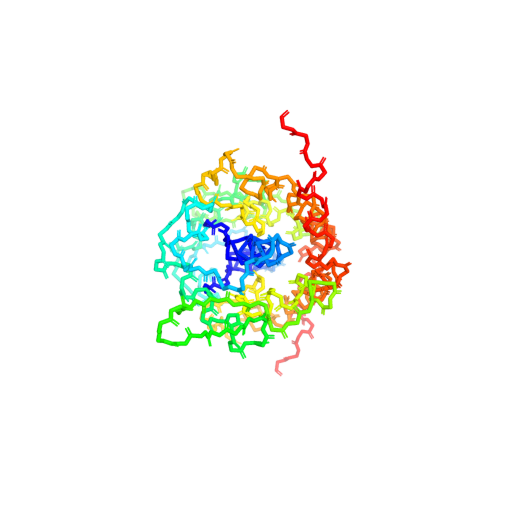 40 ASN B N 1
ATOM 1396 C CA . ASN B 1 40 ? 14.758 -12.82 -13.812 1 97.44 40 ASN B CA 1
ATOM 1397 C C . ASN B 1 40 ? 14.562 -14.008 -12.875 1 97.44 40 ASN B C 1
ATOM 1399 O O . ASN B 1 40 ? 13.922 -13.883 -11.836 1 97.44 40 ASN B O 1
ATOM 1403 N N . PRO B 1 41 ? 15.18 -15.164 -13.227 1 98.19 41 PRO B N 1
ATOM 1404 C CA . PRO B 1 41 ? 15.008 -16.344 -12.383 1 98.19 41 PRO B CA 1
ATOM 1405 C C . PRO B 1 41 ? 15.469 -16.109 -10.945 1 98.19 41 PRO B C 1
ATOM 1407 O O . PRO B 1 41 ? 14.953 -16.75 -10.016 1 98.19 41 PRO B O 1
ATOM 1410 N N . VAL B 1 42 ? 16.422 -15.273 -10.742 1 98.12 42 VAL B N 1
ATOM 1411 C CA . VAL B 1 42 ? 16.906 -14.977 -9.398 1 98.12 42 VAL B CA 1
ATOM 1412 C C . VAL B 1 42 ? 15.789 -14.344 -8.578 1 98.12 42 VAL B C 1
ATOM 1414 O O . VAL B 1 42 ? 15.641 -14.641 -7.387 1 98.12 42 VAL B O 1
ATOM 1417 N N . VAL B 1 43 ? 14.977 -13.445 -9.172 1 96.69 43 VAL B N 1
ATOM 1418 C CA . VAL B 1 43 ? 13.844 -12.805 -8.508 1 96.69 43 VAL B CA 1
ATOM 1419 C C . VAL B 1 43 ? 12.828 -13.867 -8.086 1 96.69 43 VAL B C 1
ATOM 1421 O O . VAL B 1 43 ? 12.336 -13.844 -6.957 1 96.69 43 VAL B O 1
ATOM 1424 N N . ILE B 1 44 ? 12.602 -14.82 -8.953 1 98.25 44 ILE B N 1
ATOM 1425 C CA . ILE B 1 44 ? 11.656 -15.891 -8.68 1 98.25 44 ILE B CA 1
ATOM 1426 C C . ILE B 1 44 ? 12.188 -16.781 -7.555 1 98.25 44 ILE B C 1
ATOM 1428 O O . ILE B 1 44 ? 11.438 -17.156 -6.656 1 98.25 44 ILE B O 1
ATOM 1432 N N . ARG B 1 45 ? 13.43 -17.141 -7.594 1 98.12 45 ARG B N 1
ATOM 1433 C CA . ARG B 1 45 ? 14.023 -18.016 -6.578 1 98.12 45 ARG B CA 1
ATOM 1434 C C . ARG B 1 45 ? 13.938 -17.375 -5.199 1 98.12 45 ARG B C 1
ATOM 1436 O O . ARG B 1 45 ? 13.609 -18.047 -4.215 1 98.12 45 ARG B O 1
ATOM 1443 N N . ARG B 1 46 ? 14.266 -16.094 -5.137 1 97.56 46 ARG B N 1
ATOM 1444 C CA . ARG B 1 46 ? 14.18 -15.383 -3.871 1 97.56 46 ARG B CA 1
ATOM 1445 C C . ARG B 1 46 ? 12.75 -15.375 -3.338 1 97.56 46 ARG B C 1
ATOM 1447 O O . ARG B 1 46 ? 12.523 -15.625 -2.154 1 97.56 46 ARG B O 1
ATOM 1454 N N . LEU B 1 47 ? 11.875 -15.062 -4.215 1 97.62 47 LEU B N 1
ATOM 1455 C CA . LEU B 1 47 ? 10.461 -15.031 -3.85 1 97.62 47 LEU B CA 1
ATOM 1456 C C . LEU B 1 47 ? 9.992 -16.391 -3.367 1 97.62 47 LEU B C 1
ATOM 1458 O O . LEU B 1 47 ? 9.305 -16.5 -2.35 1 97.62 47 LEU B O 1
ATOM 1462 N N . LEU B 1 48 ? 10.367 -17.438 -4.086 1 98.5 48 LEU B N 1
ATOM 1463 C CA . LEU B 1 48 ? 9.992 -18.781 -3.703 1 98.5 48 LEU B CA 1
ATOM 1464 C C . LEU B 1 48 ? 10.617 -19.172 -2.369 1 98.5 48 LEU B C 1
ATOM 1466 O O . LEU B 1 48 ? 10.023 -19.922 -1.588 1 98.5 48 LEU B O 1
ATOM 1470 N N . GLY B 1 49 ? 11.82 -18.672 -2.113 1 98.25 49 GLY B N 1
ATOM 1471 C CA . GLY B 1 49 ? 12.414 -18.875 -0.8 1 98.25 49 GLY B CA 1
ATOM 1472 C C . GLY B 1 49 ? 11.555 -18.344 0.33 1 98.25 49 GLY B C 1
ATOM 1473 O O . GLY B 1 49 ? 11.398 -19 1.36 1 98.25 49 GLY B O 1
ATOM 1474 N N . GLU B 1 50 ? 11.023 -17.203 0.162 1 97.69 50 GLU B N 1
ATOM 1475 C CA . GLU B 1 50 ? 10.117 -16.609 1.144 1 97.69 50 GLU B CA 1
ATOM 1476 C C . GLU B 1 50 ? 8.844 -17.422 1.284 1 97.69 50 GLU B C 1
ATOM 1478 O O . GLU B 1 50 ? 8.367 -17.656 2.396 1 97.69 50 GLU B O 1
ATOM 1483 N N . LEU B 1 51 ? 8.281 -17.859 0.18 1 98.56 51 LEU B N 1
ATOM 1484 C CA . LEU B 1 51 ? 7.062 -18.656 0.185 1 98.56 51 LEU B CA 1
ATOM 1485 C C . LEU B 1 51 ? 7.293 -20 0.875 1 98.56 51 LEU B C 1
ATOM 1487 O O . LEU B 1 51 ? 6.395 -20.531 1.538 1 98.56 51 LEU B O 1
ATOM 1491 N N . ARG B 1 52 ? 8.469 -20.547 0.71 1 98.62 52 ARG B N 1
ATOM 1492 C CA . ARG B 1 52 ? 8.828 -21.812 1.372 1 98.62 52 ARG B CA 1
ATOM 1493 C C . ARG B 1 52 ? 8.844 -21.641 2.889 1 98.62 52 ARG B C 1
ATOM 1495 O O . ARG B 1 52 ? 8.336 -22.484 3.619 1 98.62 52 ARG B O 1
ATOM 1502 N N . ARG B 1 53 ? 9.43 -20.547 3.332 1 97.44 53 ARG B N 1
ATOM 1503 C CA . ARG B 1 53 ? 9.5 -20.266 4.762 1 97.44 53 ARG B CA 1
ATOM 1504 C C . ARG B 1 53 ? 8.109 -20.172 5.375 1 97.44 53 ARG B C 1
ATOM 1506 O O . ARG B 1 53 ? 7.922 -20.469 6.559 1 97.44 53 ARG B O 1
ATOM 1513 N N . SER B 1 54 ? 7.172 -19.812 4.57 1 97.06 54 SER B N 1
ATOM 1514 C CA . SER B 1 54 ? 5.805 -19.656 5.051 1 97.06 54 SER B CA 1
ATOM 1515 C C . SER B 1 54 ? 4.98 -20.906 4.805 1 97.06 54 SER B C 1
ATOM 1517 O O . SER B 1 54 ? 3.771 -20.922 5.055 1 97.06 54 SER B O 1
ATOM 1519 N N . GLY B 1 55 ? 5.523 -21.891 4.227 1 98 55 GLY B N 1
ATOM 1520 C CA . GLY B 1 55 ? 4.875 -23.188 4.07 1 98 55 GLY B CA 1
ATOM 1521 C C . GLY B 1 55 ? 3.963 -23.25 2.859 1 98 55 GLY B C 1
ATOM 1522 O O . GLY B 1 55 ? 3.016 -24.047 2.832 1 98 55 GLY B O 1
ATOM 1523 N N . LEU B 1 56 ? 4.195 -22.5 1.861 1 98.75 56 LEU B N 1
ATOM 1524 C CA . LEU B 1 56 ? 3.332 -22.484 0.686 1 98.75 56 LEU B CA 1
ATOM 1525 C C . LEU B 1 56 ? 3.91 -23.344 -0.426 1 98.75 56 LEU B C 1
ATOM 1527 O O . LEU B 1 56 ? 3.168 -23.906 -1.241 1 98.75 56 LEU B O 1
ATOM 1531 N N . VAL B 1 57 ? 5.223 -23.469 -0.431 1 98.81 57 VAL B N 1
ATOM 1532 C CA . VAL B 1 57 ? 5.895 -24.328 -1.396 1 98.81 57 VAL B CA 1
ATOM 1533 C C . VAL B 1 57 ? 6.969 -25.156 -0.691 1 98.81 57 VAL B C 1
ATOM 1535 O O . VAL B 1 57 ? 7.297 -24.906 0.469 1 98.81 57 VAL B O 1
ATOM 1538 N N . GLU B 1 58 ? 7.426 -26.094 -1.403 1 98.31 58 GLU B N 1
ATOM 1539 C CA . GLU B 1 58 ? 8.562 -26.922 -0.995 1 98.31 58 GLU B CA 1
ATOM 1540 C C . GLU B 1 58 ? 9.641 -26.953 -2.08 1 98.31 58 GLU B C 1
ATOM 1542 O O . GLU B 1 58 ? 9.336 -26.766 -3.26 1 98.31 58 GLU B O 1
ATOM 1547 N N . SER B 1 59 ? 10.867 -27.203 -1.68 1 97.69 59 SER B N 1
ATOM 1548 C CA . SER B 1 59 ? 11.969 -27.297 -2.633 1 97.69 59 SER B CA 1
ATOM 1549 C C . SER B 1 59 ? 12.586 -28.688 -2.623 1 97.69 59 SER B C 1
ATOM 1551 O O . SER B 1 59 ? 12.688 -29.328 -1.568 1 97.69 59 SER B O 1
ATOM 1553 N N . ARG B 1 60 ? 12.812 -29.125 -3.748 1 94.81 60 ARG B N 1
ATOM 1554 C CA . ARG B 1 60 ? 13.57 -30.359 -3.941 1 94.81 60 ARG B CA 1
ATOM 1555 C C . ARG B 1 60 ? 14.992 -30.047 -4.402 1 94.81 60 ARG B C 1
ATOM 1557 O O . ARG B 1 60 ? 15.203 -29.203 -5.266 1 94.81 60 ARG B O 1
ATOM 1564 N N . ARG B 1 61 ? 15.984 -30.75 -3.74 1 91.25 61 ARG B N 1
ATOM 1565 C CA . ARG B 1 61 ? 17.391 -30.562 -4.094 1 91.25 61 ARG B CA 1
ATOM 1566 C C . ARG B 1 61 ? 17.922 -31.766 -4.871 1 91.25 61 ARG B C 1
ATOM 1568 O O . ARG B 1 61 ? 17.328 -32.844 -4.824 1 91.25 61 ARG B O 1
ATOM 1575 N N . GLY B 1 62 ? 18.984 -31.594 -5.645 1 89.25 62 GLY B N 1
ATOM 1576 C CA . GLY B 1 62 ? 19.609 -32.656 -6.406 1 89.25 62 GLY B CA 1
ATOM 1577 C C . GLY B 1 62 ? 19.016 -32.844 -7.793 1 89.25 62 GLY B C 1
ATOM 1578 O O . GLY B 1 62 ? 18.625 -31.859 -8.43 1 89.25 62 GLY B O 1
ATOM 1579 N N . VAL B 1 63 ? 19.172 -34.125 -8.406 1 88.12 63 VAL B N 1
ATOM 1580 C CA . VAL B 1 63 ? 18.609 -34.438 -9.719 1 88.12 63 VAL B CA 1
ATOM 1581 C C . VAL B 1 63 ? 17.094 -34.219 -9.688 1 88.12 63 VAL B C 1
ATOM 1583 O O . VAL B 1 63 ? 16.391 -34.812 -8.859 1 88.12 63 VAL B O 1
ATOM 1586 N N . GLY B 1 64 ? 16.688 -33.312 -10.531 1 89.56 64 GLY B N 1
ATOM 1587 C CA . GLY B 1 64 ? 15.273 -33 -10.555 1 89.56 64 GLY B CA 1
ATOM 1588 C C . GLY B 1 64 ? 14.891 -31.906 -9.578 1 89.56 64 GLY B C 1
ATOM 1589 O O . GLY B 1 64 ? 13.766 -31.906 -9.055 1 89.56 64 GLY B O 1
ATOM 1590 N N . ALA B 1 65 ? 15.859 -31.078 -9.266 1 94.06 65 ALA B N 1
ATOM 1591 C CA . ALA B 1 65 ? 15.664 -29.984 -8.32 1 94.06 65 ALA B CA 1
ATOM 1592 C C . ALA B 1 65 ? 14.625 -29 -8.836 1 94.06 65 ALA B C 1
ATOM 1594 O O . ALA B 1 65 ? 14.523 -28.766 -10.039 1 94.06 65 ALA B O 1
ATOM 1595 N N . GLY B 1 66 ? 13.844 -28.453 -7.848 1 97.75 66 GLY B N 1
ATOM 1596 C CA . GLY B 1 66 ? 12.82 -27.484 -8.211 1 97.75 66 GLY B CA 1
ATOM 1597 C C . GLY B 1 66 ? 11.82 -27.234 -7.098 1 97.75 66 GLY B C 1
ATOM 1598 O O . GLY B 1 66 ? 12.156 -27.344 -5.914 1 97.75 66 GLY B O 1
ATOM 1599 N N . TRP B 1 67 ? 10.664 -26.766 -7.516 1 98.69 67 TRP B N 1
ATOM 1600 C CA . TRP B 1 67 ? 9.664 -26.297 -6.57 1 98.69 67 TRP B CA 1
ATOM 1601 C C . TRP B 1 67 ? 8.336 -27.016 -6.785 1 98.69 67 TRP B C 1
ATOM 1603 O O . TRP B 1 67 ? 7.945 -27.297 -7.922 1 98.69 67 TRP B O 1
ATOM 1613 N N . SER B 1 68 ? 7.672 -27.344 -5.723 1 98.62 68 SER B N 1
ATOM 1614 C CA . SER B 1 68 ? 6.309 -27.859 -5.738 1 98.62 68 SER B CA 1
ATOM 1615 C C . SER B 1 68 ? 5.449 -27.188 -4.668 1 98.62 68 SER B C 1
ATOM 1617 O O . SER B 1 68 ? 5.973 -26.562 -3.752 1 98.62 68 SER B O 1
ATOM 1619 N N . LEU B 1 69 ? 4.133 -27.25 -4.867 1 98.69 69 LEU B N 1
ATOM 1620 C CA . LEU B 1 69 ? 3.234 -26.703 -3.857 1 98.69 69 LEU B CA 1
ATOM 1621 C C . LEU B 1 69 ? 3.289 -27.516 -2.576 1 98.69 69 LEU B C 1
ATOM 1623 O O . LEU B 1 69 ? 3.354 -28.75 -2.629 1 98.69 69 LEU B O 1
ATOM 1627 N N . ALA B 1 70 ? 3.277 -26.859 -1.429 1 98.38 70 ALA B N 1
ATOM 1628 C CA . ALA B 1 70 ? 3.273 -27.547 -0.144 1 98.38 70 ALA B CA 1
ATOM 1629 C C . ALA B 1 70 ? 1.87 -28.031 0.216 1 98.38 70 ALA B C 1
ATOM 1631 O O . ALA B 1 70 ? 1.707 -28.922 1.055 1 98.38 70 ALA B O 1
ATOM 1632 N N . ARG B 1 71 ? 0.834 -27.438 -0.271 1 97.12 71 ARG B N 1
ATOM 1633 C CA . ARG B 1 71 ? -0.575 -27.781 -0.113 1 97.12 71 ARG B CA 1
ATOM 1634 C C . ARG B 1 71 ? -1.389 -27.328 -1.321 1 97.12 71 ARG B C 1
ATOM 1636 O O . ARG B 1 71 ? -0.867 -26.656 -2.209 1 97.12 71 ARG B O 1
ATOM 1643 N N . GLU B 1 72 ? -2.658 -27.734 -1.354 1 97.88 72 GLU B N 1
ATOM 1644 C CA . GLU B 1 72 ? -3.498 -27.453 -2.516 1 97.88 72 GLU B CA 1
ATOM 1645 C C . GLU B 1 72 ? -3.795 -25.969 -2.637 1 97.88 72 GLU B C 1
ATOM 1647 O O . GLU B 1 72 ? -3.922 -25.266 -1.629 1 97.88 72 GLU B O 1
ATOM 1652 N N . LEU B 1 73 ? -3.969 -25.516 -3.91 1 98.69 73 LEU B N 1
ATOM 1653 C CA . LEU B 1 73 ? -4.234 -24.109 -4.191 1 98.69 73 LEU B CA 1
ATOM 1654 C C . LEU B 1 73 ? -5.484 -23.625 -3.455 1 98.69 73 LEU B C 1
ATOM 1656 O O . LEU B 1 73 ? -5.547 -22.484 -3.01 1 98.69 73 LEU B O 1
ATOM 1660 N N . GLY B 1 74 ? -6.488 -24.469 -3.307 1 98.69 74 GLY B N 1
ATOM 1661 C CA . GLY B 1 74 ? -7.754 -24.109 -2.688 1 98.69 74 GLY B CA 1
ATOM 1662 C C . GLY B 1 74 ? -7.633 -23.828 -1.2 1 98.69 74 GLY B C 1
ATOM 1663 O O . GLY B 1 74 ? -8.516 -23.219 -0.604 1 98.69 74 GLY B O 1
ATOM 1664 N N . SER B 1 75 ? -6.578 -24.344 -0.59 1 98.38 75 SER B N 1
ATOM 1665 C CA . SER B 1 75 ? -6.371 -24.156 0.843 1 98.38 75 SER B CA 1
ATOM 1666 C C . SER B 1 75 ? -5.484 -22.953 1.124 1 98.38 75 SER B C 1
ATOM 1668 O O . SER B 1 75 ? -5.184 -22.641 2.281 1 98.38 75 SER B O 1
ATOM 1670 N N . MET B 1 76 ? -4.965 -22.25 0.064 1 98.69 76 MET B N 1
ATOM 1671 C CA . MET B 1 76 ? -4.133 -21.047 0.162 1 98.69 76 MET B CA 1
ATOM 1672 C C . MET B 1 76 ? -4.898 -19.812 -0.293 1 98.69 76 MET B C 1
ATOM 1674 O O . MET B 1 76 ? -5.508 -19.812 -1.364 1 98.69 76 MET B O 1
ATOM 1678 N N . THR B 1 77 ? -4.84 -18.797 0.495 1 98.81 77 THR B N 1
ATOM 1679 C CA . THR B 1 77 ? -5.488 -17.547 0.111 1 98.81 77 THR B CA 1
ATOM 1680 C C . THR B 1 77 ? -4.449 -16.5 -0.279 1 98.81 77 THR B C 1
ATOM 1682 O O . THR B 1 77 ? -3.256 -16.672 -0.023 1 98.81 77 THR B O 1
ATOM 1685 N N . LEU B 1 78 ? -4.945 -15.43 -0.901 1 98.56 78 LEU B N 1
ATOM 1686 C CA . LEU B 1 78 ? -4.051 -14.312 -1.207 1 98.56 78 LEU B CA 1
ATOM 1687 C C . LEU B 1 78 ? -3.512 -13.688 0.073 1 98.56 78 LEU B C 1
ATOM 1689 O O . LEU B 1 78 ? -2.441 -13.07 0.063 1 98.56 78 LEU B O 1
ATOM 1693 N N . LEU B 1 79 ? -4.285 -13.805 1.182 1 98.19 79 LEU B N 1
ATOM 1694 C CA . LEU B 1 79 ? -3.768 -13.32 2.457 1 98.19 79 LEU B CA 1
ATOM 1695 C C . LEU B 1 79 ? -2.525 -14.102 2.869 1 98.19 79 LEU B C 1
ATOM 1697 O O . LEU B 1 79 ? -1.546 -13.508 3.336 1 98.19 79 LEU B O 1
ATOM 1701 N N . ASP B 1 80 ? -2.531 -15.461 2.68 1 98.31 80 ASP B N 1
ATOM 1702 C CA . ASP B 1 80 ? -1.354 -16.266 2.971 1 98.31 80 ASP B CA 1
ATOM 1703 C C . ASP B 1 80 ? -0.141 -15.781 2.182 1 98.31 80 ASP B C 1
ATOM 1705 O O . ASP B 1 80 ? 0.961 -15.688 2.727 1 98.31 80 ASP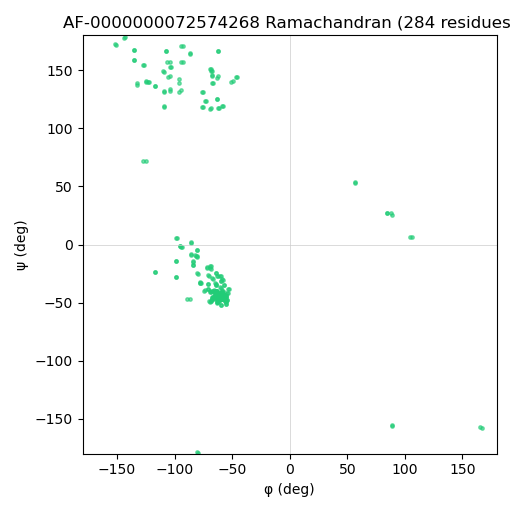 B O 1
ATOM 1709 N N . VAL B 1 81 ? -0.363 -15.5 0.932 1 98.44 81 VAL B N 1
ATOM 1710 C CA . VAL B 1 81 ? 0.707 -15.047 0.047 1 98.44 81 VAL B CA 1
ATOM 1711 C C . VAL B 1 81 ? 1.191 -13.664 0.482 1 98.44 81 VAL B C 1
ATOM 1713 O O . VAL B 1 81 ? 2.396 -13.438 0.6 1 98.44 81 VAL B O 1
ATOM 1716 N N . TYR B 1 82 ? 0.222 -12.766 0.73 1 96.94 82 TYR B N 1
ATOM 1717 C CA . TYR B 1 82 ? 0.519 -11.406 1.154 1 96.94 82 TYR B CA 1
ATOM 1718 C C . TYR B 1 82 ? 1.386 -11.398 2.408 1 96.94 82 TYR B C 1
ATOM 1720 O O . TYR B 1 82 ? 2.385 -10.68 2.477 1 96.94 82 TYR B O 1
ATOM 1728 N N . GLU B 1 83 ? 1.119 -12.203 3.404 1 96.62 83 GLU B N 1
ATOM 1729 C CA . GLU B 1 83 ? 1.864 -12.289 4.656 1 96.62 83 GLU B CA 1
ATOM 1730 C C . GLU B 1 83 ? 3.27 -12.836 4.426 1 96.62 83 GLU B C 1
ATOM 1732 O O . GLU B 1 83 ? 4.203 -12.484 5.156 1 96.62 83 GLU B O 1
ATOM 1737 N N . ALA B 1 84 ? 3.379 -13.625 3.443 1 97.06 84 ALA B N 1
ATOM 1738 C CA . ALA B 1 84 ? 4.668 -14.25 3.158 1 97.06 84 ALA B CA 1
ATOM 1739 C C . ALA B 1 84 ? 5.613 -13.266 2.473 1 97.06 84 ALA B C 1
ATOM 1741 O O . ALA B 1 84 ? 6.824 -13.297 2.707 1 97.06 84 ALA B O 1
ATOM 1742 N N . VAL B 1 85 ? 5.082 -12.375 1.663 1 95.31 85 VAL B N 1
ATOM 1743 C CA . VAL B 1 85 ? 5.984 -11.641 0.783 1 95.31 85 VAL B CA 1
ATOM 1744 C C . VAL B 1 85 ? 5.938 -10.148 1.116 1 95.31 85 VAL B C 1
ATOM 1746 O O . VAL B 1 85 ? 6.793 -9.383 0.673 1 95.31 85 VAL B O 1
ATOM 1749 N N . GLU B 1 86 ? 4.918 -9.648 1.697 1 85.5 86 GLU B N 1
ATOM 1750 C CA . GLU B 1 86 ? 4.766 -8.258 2.102 1 85.5 86 GLU B CA 1
ATOM 1751 C C . GLU B 1 86 ? 4.434 -8.148 3.588 1 85.5 86 GLU B C 1
ATOM 1753 O O . GLU B 1 86 ? 3.352 -7.68 3.953 1 85.5 86 GLU B O 1
ATOM 1758 N N . PRO B 1 87 ? 5.285 -8.391 4.422 1 75.75 87 PRO B N 1
ATOM 1759 C CA . PRO B 1 87 ? 4.965 -8.461 5.852 1 75.75 87 PRO B CA 1
ATOM 1760 C C . PRO B 1 87 ? 4.875 -7.086 6.504 1 75.75 87 PRO B C 1
ATOM 1762 O O . PRO B 1 87 ? 4.465 -6.973 7.664 1 75.75 87 PRO B O 1
ATOM 1765 N N . GLY B 1 88 ? 5.141 -6.074 5.871 1 83 88 GLY B N 1
ATOM 1766 C CA . GLY B 1 88 ? 5.086 -4.758 6.488 1 83 88 GLY B CA 1
ATOM 1767 C C . GLY B 1 88 ? 3.756 -4.055 6.281 1 83 88 GLY B C 1
ATOM 1768 O O . GLY B 1 88 ? 2.881 -4.566 5.578 1 83 88 GLY B O 1
ATOM 1769 N N . PRO B 1 89 ? 3.553 -2.939 6.953 1 88.25 89 PRO B N 1
ATOM 1770 C CA . PRO B 1 89 ? 2.297 -2.191 6.867 1 88.25 89 PRO B CA 1
ATOM 1771 C C . PRO B 1 89 ? 2.094 -1.531 5.504 1 88.25 89 PRO B C 1
ATOM 1773 O O . PRO B 1 89 ? 3.068 -1.236 4.809 1 88.25 89 PRO B O 1
ATOM 1776 N N . LEU B 1 90 ? 0.818 -1.359 5.105 1 89.81 90 LEU B N 1
ATOM 1777 C CA . LEU B 1 90 ? 0.454 -0.689 3.859 1 89.81 90 LEU B CA 1
ATOM 1778 C C . LEU B 1 90 ? 0.883 0.774 3.885 1 89.81 90 LEU B C 1
ATOM 1780 O O . LEU B 1 90 ? 1.334 1.311 2.871 1 89.81 90 LEU B O 1
ATOM 1784 N N . PHE B 1 91 ? 0.668 1.354 5.07 1 92.19 91 PHE B N 1
ATOM 1785 C CA . PHE B 1 91 ? 1.056 2.742 5.285 1 92.19 91 PHE B CA 1
ATOM 1786 C C . PHE B 1 91 ? 2.029 2.857 6.449 1 92.19 91 PHE B C 1
ATOM 1788 O O . PHE B 1 91 ? 1.853 2.205 7.48 1 92.19 91 PHE B O 1
ATOM 1795 N N . ALA B 1 92 ? 2.969 3.674 6.273 1 93.25 92 ALA B N 1
ATOM 1796 C CA . ALA B 1 92 ? 3.994 3.836 7.301 1 93.25 92 ALA B CA 1
ATOM 1797 C C . ALA B 1 92 ? 3.775 5.121 8.094 1 93.25 92 ALA B C 1
ATOM 1799 O O . ALA B 1 92 ? 3.16 6.066 7.598 1 93.25 92 ALA B O 1
ATOM 1800 N N . MET B 1 93 ? 4.254 5.047 9.289 1 95.56 93 MET B N 1
ATOM 1801 C CA . MET B 1 93 ? 4.391 6.266 10.078 1 95.56 93 MET B CA 1
ATOM 1802 C C . MET B 1 93 ? 5.656 7.027 9.688 1 95.56 93 MET B C 1
ATOM 1804 O O . MET B 1 93 ? 6.395 6.598 8.797 1 95.56 93 MET B O 1
ATOM 1808 N N . HIS B 1 94 ? 5.887 8.102 10.344 1 95.06 94 HIS B N 1
ATOM 1809 C CA . HIS B 1 94 ? 7.105 8.875 10.141 1 95.06 94 HIS B CA 1
ATOM 1810 C C . HIS B 1 94 ? 8.344 7.988 10.227 1 95.06 94 HIS B C 1
ATOM 1812 O O . HIS B 1 94 ? 8.398 7.074 11.055 1 95.06 94 HIS B O 1
ATOM 1818 N N . ARG B 1 95 ? 9.25 8.258 9.375 1 91.5 95 ARG B N 1
ATOM 1819 C CA . ARG B 1 95 ? 10.523 7.555 9.461 1 91.5 95 ARG B CA 1
ATOM 1820 C C . ARG B 1 95 ? 11.25 7.891 10.758 1 91.5 95 ARG B C 1
ATOM 1822 O O . ARG B 1 95 ? 11.852 7.016 11.383 1 91.5 95 ARG B O 1
ATOM 1829 N N . THR B 1 96 ? 11.18 9.195 11.07 1 92.88 96 THR B N 1
ATOM 1830 C CA . THR B 1 96 ? 11.703 9.664 12.344 1 92.88 96 THR B CA 1
ATOM 1831 C C . THR B 1 96 ? 10.57 10.094 13.266 1 92.88 96 THR B C 1
ATOM 1833 O O . THR B 1 96 ? 9.578 10.664 12.812 1 92.88 96 THR B O 1
ATOM 1836 N N . THR B 1 97 ? 10.906 9.883 14.562 1 95.81 97 THR B N 1
ATOM 1837 C CA . THR B 1 97 ? 9.883 10.281 15.523 1 95.81 97 THR B CA 1
ATOM 1838 C C . THR B 1 97 ? 9.641 11.789 15.453 1 95.81 97 THR B C 1
ATOM 1840 O O . THR B 1 97 ? 10.57 12.578 15.594 1 95.81 97 THR B O 1
ATOM 1843 N N . PRO B 1 98 ? 8.398 12.18 15.25 1 97.69 98 PRO B N 1
ATOM 1844 C CA . PRO B 1 98 ? 8.102 13.609 15.242 1 97.69 98 PRO B CA 1
ATOM 1845 C C . PRO B 1 98 ? 8.398 14.281 16.578 1 97.69 98 PRO B C 1
ATOM 1847 O O . PRO B 1 98 ? 8.641 13.594 17.578 1 97.69 98 PRO B O 1
ATOM 1850 N N . ASP B 1 99 ? 8.422 15.578 16.578 1 98 99 ASP B N 1
ATOM 1851 C CA . ASP B 1 99 ? 8.719 16.375 17.766 1 98 99 ASP B CA 1
ATOM 1852 C C . ASP B 1 99 ? 7.684 16.125 18.859 1 98 99 ASP B C 1
ATOM 1854 O O . ASP B 1 99 ? 6.531 16.547 18.734 1 98 99 ASP B O 1
ATOM 1858 N N . GLN B 1 100 ? 8.125 15.609 19.953 1 96.75 100 GLN B N 1
ATOM 1859 C CA . GLN B 1 100 ? 7.223 15.25 21.031 1 96.75 100 GLN B CA 1
ATOM 1860 C C . GLN B 1 100 ? 6.844 16.484 21.859 1 96.75 100 GLN B C 1
ATOM 1862 O O . GLN B 1 100 ? 5.918 16.422 22.672 1 96.75 100 GLN B O 1
ATOM 1867 N N . GLY B 1 101 ? 7.484 17.547 21.656 1 96.56 101 GLY B N 1
ATOM 1868 C CA . GLY B 1 101 ? 7.145 18.797 22.312 1 96.56 101 GLY B CA 1
ATOM 1869 C C . GLY B 1 101 ? 6.035 19.562 21.609 1 96.56 101 GLY B C 1
ATOM 1870 O O . GLY B 1 101 ? 5.457 20.5 22.188 1 96.56 101 GLY B O 1
ATOM 1871 N N . CYS B 1 102 ? 5.758 19.172 20.453 1 96.5 102 CYS B N 1
ATOM 1872 C CA . CYS B 1 102 ? 4.66 19.719 19.656 1 96.5 102 CYS B CA 1
ATOM 1873 C C . CYS B 1 102 ? 3.414 18.844 19.781 1 96.5 102 CYS B C 1
ATOM 1875 O O . CYS B 1 102 ? 3.488 17.625 19.656 1 96.5 102 CYS B O 1
ATOM 1877 N N . VAL B 1 103 ? 2.275 19.484 20.047 1 96.94 103 VAL B N 1
ATOM 1878 C CA . VAL B 1 103 ? 1.041 18.734 20.266 1 96.94 103 VAL B CA 1
ATOM 1879 C C . VAL B 1 103 ? 0.743 17.859 19.047 1 96.94 103 VAL B C 1
ATOM 1881 O O . VAL B 1 103 ? 0.294 16.719 19.188 1 96.94 103 VAL B O 1
ATOM 1884 N N . VAL B 1 104 ? 0.938 18.359 17.875 1 98.25 104 VAL B N 1
ATOM 1885 C CA . VAL B 1 104 ? 0.687 17.594 16.656 1 98.25 104 VAL B CA 1
ATOM 1886 C C . VAL B 1 104 ? 1.72 16.484 16.531 1 98.25 104 VAL B C 1
ATOM 1888 O O . VAL B 1 104 ? 1.372 15.336 16.234 1 98.25 104 VAL B O 1
ATOM 1891 N N . GLY B 1 105 ? 2.99 16.828 16.688 1 97.75 105 GLY B N 1
ATOM 1892 C CA . GLY B 1 105 ? 4.039 15.82 16.656 1 97.75 105 GLY B CA 1
ATOM 1893 C C . GLY B 1 105 ? 3.789 14.664 17.609 1 97.75 105 GLY B C 1
ATOM 1894 O O . GLY B 1 105 ? 4.051 13.508 17.281 1 97.75 105 GLY B O 1
ATOM 1895 N N . HIS B 1 106 ? 3.279 14.984 18.734 1 97.19 106 HIS B N 1
ATOM 1896 C CA . HIS B 1 106 ? 3.012 13.984 19.766 1 97.19 106 HIS B CA 1
ATOM 1897 C C . HIS B 1 106 ? 1.789 13.141 19.406 1 97.19 106 HIS B C 1
ATOM 1899 O O . HIS B 1 106 ? 1.789 11.922 19.609 1 97.19 106 HIS B O 1
ATOM 1905 N N . GLY B 1 107 ? 0.793 13.688 18.891 1 97.88 107 GLY B N 1
ATOM 1906 C CA . GLY B 1 107 ? -0.506 13.047 18.781 1 97.88 107 GLY B CA 1
ATOM 1907 C C . GLY B 1 107 ? -0.754 12.445 17.406 1 97.88 107 GLY B C 1
ATOM 1908 O O . GLY B 1 107 ? -1.669 11.633 17.234 1 97.88 107 GLY B O 1
ATOM 1909 N N . ILE B 1 108 ? 0.019 12.773 16.422 1 98.38 108 ILE B N 1
ATOM 1910 C CA . ILE B 1 108 ? -0.317 12.43 15.039 1 98.38 108 ILE B CA 1
ATOM 1911 C C . ILE B 1 108 ? -0.169 10.93 14.828 1 98.38 108 ILE B C 1
ATOM 1913 O O . ILE B 1 108 ? -0.986 10.305 14.148 1 98.38 108 ILE B O 1
ATOM 1917 N N . GLN B 1 109 ? 0.841 10.289 15.414 1 97.06 109 GLN B N 1
ATOM 1918 C CA . GLN B 1 109 ? 1.091 8.883 15.141 1 97.06 109 GLN B CA 1
ATOM 1919 C C . GLN B 1 109 ? -0.019 8.008 15.719 1 97.06 109 GLN B C 1
ATOM 1921 O O . GLN B 1 109 ? -0.586 7.168 15.008 1 97.06 109 GLN B O 1
ATOM 1926 N N . PRO B 1 110 ? -0.431 8.188 17 1 96.56 110 PRO B N 1
ATOM 1927 C CA . PRO B 1 110 ? -1.576 7.414 17.469 1 96.56 110 PRO B CA 1
ATOM 1928 C C . PRO B 1 110 ? -2.848 7.68 16.672 1 96.56 110 PRO B C 1
ATOM 1930 O O . PRO B 1 110 ? -3.621 6.754 16.406 1 96.56 110 PRO B O 1
ATOM 1933 N N . ALA B 1 111 ? -3.057 8.883 16.266 1 97.38 111 ALA B N 1
ATOM 1934 C CA . ALA B 1 111 ? -4.254 9.234 15.508 1 97.38 111 ALA B CA 1
ATOM 1935 C C . ALA B 1 111 ? -4.297 8.5 14.18 1 97.38 111 ALA B C 1
ATOM 1937 O O . ALA B 1 111 ? -5.336 7.961 13.789 1 97.38 111 ALA B O 1
ATOM 1938 N N . MET B 1 112 ? -3.199 8.469 13.523 1 97.5 112 MET B N 1
ATOM 1939 C CA . MET B 1 112 ? -3.146 7.844 12.211 1 97.5 112 MET B CA 1
ATOM 1940 C C . MET B 1 112 ? -3.104 6.324 12.328 1 97.5 112 MET B C 1
ATOM 1942 O O . MET B 1 112 ? -3.576 5.609 11.445 1 97.5 112 MET B O 1
ATOM 1946 N N . ARG B 1 113 ? -2.469 5.824 13.367 1 96.56 113 ARG B N 1
ATOM 1947 C CA . ARG B 1 113 ? -2.367 4.383 13.578 1 96.56 113 ARG B CA 1
ATOM 1948 C C . ARG B 1 113 ? -3.742 3.727 13.555 1 96.56 113 ARG B C 1
ATOM 1950 O O . ARG B 1 113 ? -3.924 2.666 12.953 1 96.56 113 ARG B O 1
ATOM 1957 N N . ASP B 1 114 ? -4.68 4.367 14.18 1 94.69 114 ASP B N 1
ATOM 1958 C CA . ASP B 1 114 ? -6.039 3.836 14.211 1 94.69 114 ASP B CA 1
ATOM 1959 C C . ASP B 1 114 ? -6.617 3.719 12.797 1 94.69 114 ASP B C 1
ATOM 1961 O O . ASP B 1 114 ? -7.246 2.715 12.461 1 94.69 114 ASP B O 1
ATOM 1965 N N . VAL B 1 115 ? -6.434 4.684 12.039 1 96.31 115 VAL B N 1
ATOM 1966 C CA . VAL B 1 115 ? -6.934 4.707 10.672 1 96.31 115 VAL B CA 1
ATOM 1967 C C . VAL B 1 115 ? -6.258 3.605 9.852 1 96.31 115 VAL B C 1
ATOM 1969 O O . VAL B 1 115 ? -6.93 2.838 9.156 1 96.31 115 VAL B O 1
ATOM 1972 N N . TYR B 1 116 ? -4.969 3.514 10.031 1 96.56 116 TYR B N 1
ATOM 1973 C CA . TYR B 1 116 ? -4.195 2.559 9.242 1 96.56 116 TYR B CA 1
ATOM 1974 C C . TYR B 1 116 ? -4.531 1.126 9.641 1 96.56 116 TYR B C 1
ATOM 1976 O O . TYR B 1 116 ? -4.605 0.239 8.789 1 96.56 116 TYR B O 1
ATOM 1984 N N . GLU B 1 117 ? -4.68 0.879 10.891 1 96.12 117 GLU B N 1
ATOM 1985 C CA . GLU B 1 117 ? -5.039 -0.454 11.367 1 96.12 117 GLU B CA 1
ATOM 1986 C C . GLU B 1 117 ? -6.383 -0.898 10.789 1 96.12 117 GLU B C 1
ATOM 1988 O O . GLU B 1 117 ? -6.543 -2.055 10.398 1 96.12 117 GLU B O 1
ATOM 1993 N N . GLY B 1 118 ? -7.316 0.006 10.789 1 95.81 118 GLY B N 1
ATOM 1994 C CA . GLY B 1 118 ? -8.594 -0.301 10.172 1 95.81 118 GLY B CA 1
ATOM 1995 C C . GLY B 1 118 ? -8.484 -0.652 8.703 1 95.81 118 GLY B C 1
ATOM 1996 O O . GLY B 1 118 ? -9.094 -1.622 8.242 1 95.81 118 GLY B O 1
ATOM 1997 N N . ILE B 1 119 ? -7.738 0.094 8 1 96 119 ILE B N 1
ATOM 1998 C CA . ILE B 1 119 ? -7.527 -0.141 6.578 1 96 119 ILE B CA 1
ATOM 1999 C C . ILE B 1 119 ? -6.848 -1.493 6.375 1 96 119 ILE B C 1
ATOM 2001 O O . ILE B 1 119 ? -7.273 -2.289 5.535 1 96 119 ILE B O 1
ATOM 2005 N N . GLU B 1 120 ? -5.766 -1.711 7.137 1 95.06 120 GLU B N 1
ATOM 2006 C CA . GLU B 1 120 ? -5.039 -2.973 7.047 1 95.06 120 GLU B CA 1
ATOM 2007 C C . GLU B 1 120 ? -5.965 -4.164 7.27 1 95.06 120 GLU B C 1
ATOM 2009 O O . GLU B 1 120 ? -5.898 -5.152 6.539 1 95.06 120 GLU B O 1
ATOM 2014 N N . GLU B 1 121 ? -6.73 -4.082 8.273 1 95.81 121 GLU B N 1
ATOM 2015 C CA . GLU B 1 121 ? -7.66 -5.164 8.57 1 95.81 121 GLU B CA 1
ATOM 2016 C C . GLU B 1 121 ? -8.633 -5.395 7.418 1 95.81 121 GLU B C 1
ATOM 2018 O O . GLU B 1 121 ? -8.945 -6.535 7.078 1 95.81 121 GLU B O 1
ATOM 2023 N N . THR B 1 122 ? -9.078 -4.336 6.887 1 95.31 122 THR B N 1
ATOM 2024 C CA . THR B 1 122 ? -10 -4.434 5.762 1 95.31 122 THR B CA 1
ATOM 2025 C C . THR B 1 122 ? -9.32 -5.086 4.559 1 95.31 122 THR B C 1
ATOM 2027 O O . THR B 1 122 ? -9.898 -5.961 3.912 1 95.31 122 THR B O 1
ATOM 2030 N N . VAL B 1 123 ? -8.156 -4.699 4.246 1 95.5 123 VAL B N 1
ATOM 2031 C CA . VAL B 1 123 ? -7.398 -5.262 3.133 1 95.5 123 VAL B CA 1
ATOM 2032 C C . VAL B 1 123 ? -7.137 -6.746 3.385 1 95.5 123 VAL B C 1
ATOM 2034 O O . VAL B 1 123 ? -7.332 -7.578 2.496 1 95.5 123 VAL B O 1
ATOM 2037 N N . ARG B 1 124 ? -6.742 -7.098 4.578 1 96.19 124 ARG B N 1
ATOM 2038 C CA . ARG B 1 124 ? -6.5 -8.492 4.941 1 96.19 124 ARG B CA 1
ATOM 2039 C C . ARG B 1 124 ? -7.758 -9.328 4.758 1 96.19 124 ARG B C 1
ATOM 2041 O O . ARG B 1 124 ? -7.691 -10.453 4.262 1 96.19 124 ARG B O 1
ATOM 2048 N N . HIS B 1 125 ? -8.805 -8.773 5.125 1 96.94 125 HIS B N 1
ATOM 2049 C CA . HIS B 1 125 ? -10.078 -9.469 4.969 1 96.94 125 HIS B CA 1
ATOM 2050 C C . HIS B 1 125 ? -10.383 -9.734 3.496 1 96.94 125 HIS B C 1
ATOM 2052 O O . HIS B 1 125 ? -10.82 -10.828 3.137 1 96.94 125 HIS B O 1
ATOM 2058 N N . GLU B 1 126 ? -10.18 -8.766 2.66 1 96.62 126 GLU B N 1
ATOM 2059 C CA . GLU B 1 126 ? -10.422 -8.922 1.229 1 96.62 126 GLU B CA 1
ATOM 2060 C C . GLU B 1 126 ? -9.5 -9.977 0.624 1 96.62 126 GLU B C 1
ATOM 2062 O O . GLU B 1 126 ? -9.938 -10.797 -0.186 1 96.62 126 GLU B O 1
ATOM 2067 N N . LEU B 1 127 ? -8.297 -10 1.037 1 97.69 127 LEU B N 1
ATOM 2068 C CA . LEU B 1 127 ? -7.324 -10.953 0.517 1 97.69 127 LEU B CA 1
ATOM 2069 C C . LEU B 1 127 ? -7.633 -12.367 0.998 1 97.69 127 LEU B C 1
ATOM 2071 O O . LEU B 1 127 ? -7.41 -13.336 0.271 1 97.69 127 LEU B O 1
ATOM 2075 N N . ALA B 1 128 ? -8.156 -12.492 2.199 1 98.31 128 ALA B N 1
ATOM 2076 C CA . ALA B 1 128 ? -8.461 -13.789 2.805 1 98.31 128 ALA B CA 1
ATOM 2077 C C . ALA B 1 128 ? -9.625 -14.469 2.084 1 98.31 128 ALA B C 1
ATOM 2079 O O . ALA B 1 128 ? -9.781 -15.688 2.166 1 98.31 128 ALA B O 1
ATOM 2080 N N . ARG B 1 129 ? -10.391 -13.711 1.342 1 97.81 129 ARG B N 1
ATOM 2081 C CA . ARG B 1 129 ? -11.594 -14.227 0.696 1 97.81 129 ARG B CA 1
ATOM 2082 C C . ARG B 1 129 ? -11.25 -14.906 -0.625 1 97.81 129 ARG B C 1
ATOM 2084 O O . ARG B 1 129 ? -12.078 -15.633 -1.188 1 97.81 129 ARG B O 1
ATOM 2091 N N . VAL B 1 130 ? -10.117 -14.664 -1.16 1 98.69 130 VAL B N 1
ATOM 2092 C CA . VAL B 1 130 ? -9.742 -15.164 -2.48 1 98.69 130 VAL B CA 1
ATOM 2093 C C . VAL B 1 130 ? -8.68 -16.25 -2.344 1 98.69 130 VAL B C 1
ATOM 2095 O O . VAL B 1 130 ? -7.594 -16 -1.816 1 98.69 130 VAL B O 1
ATOM 2098 N N . THR B 1 131 ? -8.969 -17.438 -2.779 1 98.81 131 THR B N 1
ATOM 2099 C CA . THR B 1 131 ? -7.988 -18.516 -2.779 1 98.81 131 THR B CA 1
ATOM 2100 C C . THR B 1 131 ? -7.145 -18.484 -4.051 1 98.81 131 THR B C 1
ATOM 2102 O O . THR B 1 131 ? -7.52 -17.844 -5.035 1 98.81 131 THR B O 1
ATOM 2105 N N . LEU B 1 132 ? -6.031 -19.219 -4.012 1 98.81 132 LEU B N 1
ATOM 2106 C CA . LEU B 1 132 ? -5.211 -19.344 -5.211 1 98.81 132 LEU B CA 1
ATOM 2107 C C . LEU B 1 132 ? -5.91 -20.203 -6.258 1 98.81 132 LEU B C 1
ATOM 2109 O O . LEU B 1 132 ? -5.633 -20.078 -7.453 1 98.81 132 LEU B O 1
ATOM 2113 N N . GLU B 1 133 ? -6.77 -21.078 -5.801 1 98.81 133 GLU B N 1
ATOM 2114 C CA . GLU B 1 133 ? -7.617 -21.797 -6.746 1 98.81 133 GLU B CA 1
ATOM 2115 C C . GLU B 1 133 ? -8.523 -20.844 -7.512 1 98.81 133 GLU B C 1
ATOM 2117 O O . GLU B 1 133 ? -8.711 -20.984 -8.727 1 98.81 133 GLU B O 1
ATOM 2122 N N . ASP B 1 134 ? -9.156 -19.891 -6.785 1 98.69 134 ASP B N 1
ATOM 2123 C CA . ASP B 1 134 ? -9.953 -18.859 -7.434 1 98.69 134 ASP B CA 1
ATOM 2124 C C . ASP B 1 134 ? -9.125 -18.094 -8.469 1 98.69 134 ASP B C 1
ATOM 2126 O O . ASP B 1 134 ? -9.602 -17.828 -9.57 1 98.69 134 ASP B O 1
ATOM 2130 N N . VAL B 1 135 ? -7.926 -17.734 -8.133 1 98.62 135 VAL B N 1
ATOM 2131 C CA . VAL B 1 135 ? -7.035 -17 -9.031 1 98.62 135 VAL B CA 1
ATOM 2132 C C . VAL B 1 135 ? -6.789 -17.812 -10.289 1 98.62 135 VAL B C 1
ATOM 2134 O O . VAL B 1 135 ? -6.93 -17.312 -11.406 1 98.62 135 VAL B O 1
ATOM 2137 N N . LEU B 1 136 ? -6.375 -19.062 -10.078 1 98.69 136 LEU B N 1
ATOM 2138 C CA . LEU B 1 136 ? -6.113 -19.922 -11.227 1 98.69 136 LEU B CA 1
ATOM 2139 C C . LEU B 1 136 ? -7.363 -20.078 -12.086 1 98.69 136 LEU B C 1
ATOM 2141 O O . LEU B 1 136 ? -7.281 -20.031 -13.32 1 98.69 136 LEU B O 1
ATOM 2145 N N . ARG B 1 137 ? -8.516 -20.266 -11.477 1 98.44 137 ARG B N 1
ATOM 2146 C CA . ARG B 1 137 ? -9.766 -20.375 -12.219 1 98.44 137 ARG B CA 1
ATOM 2147 C C . ARG B 1 137 ? -10.008 -19.125 -13.062 1 98.44 137 ARG B C 1
ATOM 2149 O O . ARG B 1 137 ? -10.391 -19.219 -14.234 1 98.44 137 ARG B O 1
ATOM 2156 N N . ASN B 1 138 ? -9.836 -17.984 -12.539 1 98.19 138 ASN B N 1
ATOM 2157 C CA . ASN B 1 138 ? -10.023 -16.734 -13.25 1 98.19 138 ASN B CA 1
ATO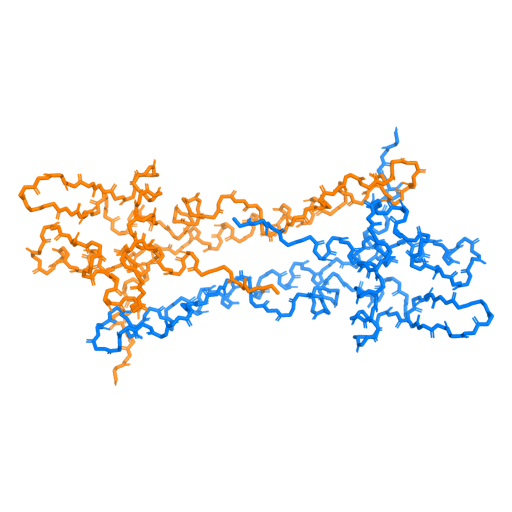M 2158 C C . ASN B 1 138 ? -9 -16.562 -14.375 1 98.19 138 ASN B C 1
ATOM 2160 O O . ASN B 1 138 ? -9.328 -16.047 -15.445 1 98.19 138 ASN B O 1
ATOM 2164 N N . VAL B 1 139 ? -7.777 -16.969 -14.102 1 98 139 VAL B N 1
ATOM 2165 C CA . VAL B 1 139 ? -6.723 -16.969 -15.109 1 98 139 VAL B CA 1
ATOM 2166 C C . VAL B 1 139 ? -7.164 -17.797 -16.312 1 98 139 VAL B C 1
ATOM 2168 O O . VAL B 1 139 ? -7.066 -17.328 -17.469 1 98 139 VAL B O 1
ATOM 2171 N N . LEU B 1 140 ? -7.645 -18.938 -16.047 1 97.56 140 LEU B N 1
ATOM 2172 C CA . LEU B 1 140 ? -8.016 -19.875 -17.109 1 97.56 140 LEU B CA 1
ATOM 2173 C C . LEU B 1 140 ? -9.281 -19.406 -17.828 1 97.56 140 LEU B C 1
ATOM 2175 O O . LEU B 1 140 ? -9.539 -19.828 -18.953 1 97.56 140 LEU B O 1
ATOM 2179 N N . ALA B 1 141 ? -10.023 -18.547 -17.156 1 96.44 141 ALA B N 1
ATOM 2180 C CA . ALA B 1 141 ? -11.273 -18.047 -17.734 1 96.44 141 ALA B CA 1
ATOM 2181 C C . ALA B 1 141 ? -11.023 -16.844 -18.641 1 96.44 141 ALA B C 1
ATOM 2183 O O . ALA B 1 141 ? -11.938 -16.391 -19.328 1 96.44 141 ALA B O 1
ATOM 2184 N N . THR B 1 142 ? -9.812 -16.344 -18.641 1 92.94 142 THR B N 1
ATOM 2185 C CA . THR B 1 142 ? -9.5 -15.172 -19.469 1 92.94 142 THR B CA 1
ATOM 2186 C C . THR B 1 142 ? -9.422 -15.555 -20.938 1 92.94 142 THR B C 1
ATOM 2188 O O . THR B 1 142 ? -8.641 -16.438 -21.312 1 92.94 142 THR B O 1
ATOM 2191 N N . PRO B 1 143 ? -10.211 -14.898 -21.719 1 88.5 143 PRO B N 1
ATOM 2192 C CA . PRO B 1 143 ? -10.203 -15.25 -23.141 1 88.5 143 PRO B CA 1
ATOM 2193 C C . PRO B 1 143 ? -8.891 -14.891 -23.828 1 88.5 143 PRO B C 1
ATOM 2195 O O . PRO B 1 143 ? -8.281 -13.867 -23.5 1 88.5 143 PRO B O 1
ATOM 2198 N N . ARG B 1 144 ? -8.414 -15.68 -24.828 1 81.5 144 ARG B N 1
ATOM 2199 C CA . ARG B 1 144 ? -7.18 -15.453 -25.578 1 81.5 144 ARG B CA 1
ATOM 2200 C C . ARG B 1 144 ? -7.441 -14.609 -26.828 1 81.5 144 ARG B C 1
ATOM 2202 O O . ARG B 1 144 ? -8.523 -14.68 -27.406 1 81.5 144 ARG B O 1
#

InterPro domains:
  IPR000944 Transcription regulator Rrf2 [PF02082] (4-137)
  IPR000944 Transcription regulator Rrf2 [PS51197] (2-137)
  IPR000944 Transcription regulator Rrf2 [PTHR33221] (1-139)
  IPR036388 Winged helix-like DNA-binding domain superfamily [G3DSA:1.10.10.10] (1-141)
  IPR036390 Winged helix DNA-binding domain superfamily [SSF46785] (6-136)

Organism: Streptomyces coelicolor (strain ATCC BAA-471 / A3(2) / M145) (NCBI:txid100226)

Nearest PDB structures (foldseek):
  2y75-assembly1_E  TM=7.721E-01  e=2.061E-08  Bacillus subtilis
  3k69-assembly1_A-2  TM=8.392E-01  e=8.425E-08  Lactiplantibacillus plantarum
  6y45-assembly2_D  TM=7.024E-01  e=7.492E-08  Streptomyces venezuelae ATCC 10712
  3lwf-assembly1_A  TM=7.854E-01  e=5.841E-07  Listeria innocua
  6hse-assembly1_A  TM=7.108E-01  e=1.704E-07  Streptomyces venezuelae ATCC 10712

Sequence (288 aa):
MSANSRLTIAAHALAWIGLYQRQGHEVATSEQIAASANTNPVVIRRLLGELRRSGLVESRRGVGAGWSLARELGSMTLLDVYEAVEPGPLFAMHRTTPDQGCVVGHGIQPAMRDVYEGIEETVRHELARVTLEDVLRNVLATPRMSANSRLTIAAHALAWIGLYQRQGHEVATSEQIAASANTNPVVIRRLLGELRRSGLVESRRGVGAGWSLARELGSMTLLDVYEAVEPGPLFAMHRTTPDQGCVVGHGIQPAMRDVYEGIEETVRHELARVTLEDVLRNVLATPR